Protein AF-A0A8K0CK37-F1 (afdb_monomer_lite)

Radius of gyration: 95.36 Å; chains: 1; bounding box: 163×84×261 Å

pLDDT: mean 75.67, std 20.92, range [29.89, 98.56]

Structure (mmCIF, N/CA/C/O backbone):
data_AF-A0A8K0CK37-F1
#
_entry.id   AF-A0A8K0CK37-F1
#
loop_
_atom_site.group_PDB
_atom_site.id
_atom_site.type_symbol
_atom_site.label_atom_id
_atom_site.label_alt_id
_atom_site.label_comp_id
_atom_site.label_asym_id
_atom_site.label_entity_id
_atom_site.label_seq_id
_atom_site.pdbx_PDB_ins_code
_atom_site.Cartn_x
_atom_site.Cartn_y
_atom_site.Cartn_z
_atom_site.occupancy
_atom_site.B_iso_or_equiv
_atom_site.auth_seq_id
_atom_site.auth_comp_id
_atom_site.auth_asym_id
_atom_site.auth_atom_id
_atom_site.pdbx_PDB_model_num
ATOM 1 N N . LYS A 1 1 ? -63.918 -18.537 33.365 1.00 59.34 1 LYS A N 1
ATOM 2 C CA . LYS A 1 1 ? -63.515 -18.438 34.792 1.00 59.34 1 LYS A CA 1
ATOM 3 C C . LYS A 1 1 ? -63.149 -19.842 35.251 1.00 59.34 1 LYS A C 1
ATOM 5 O O . LYS A 1 1 ? -63.977 -20.725 35.077 1.00 59.34 1 LYS A O 1
ATOM 10 N N . SER A 1 2 ? -61.918 -20.074 35.705 1.00 71.38 2 SER A N 1
ATOM 11 C CA . SER A 1 2 ? -61.482 -21.391 36.188 1.00 71.38 2 SER A CA 1
ATOM 12 C C . SER A 1 2 ? -62.220 -21.763 37.476 1.00 71.38 2 SER A C 1
ATOM 14 O O . SER A 1 2 ? -62.551 -20.888 38.279 1.00 71.38 2 SER A O 1
ATOM 16 N N . LYS A 1 3 ? -62.498 -23.058 37.658 1.00 80.12 3 LYS A N 1
ATOM 17 C CA . LYS A 1 3 ? -63.062 -23.576 38.906 1.00 80.12 3 LYS A CA 1
ATOM 18 C C . LYS A 1 3 ? -62.018 -23.387 40.022 1.00 80.12 3 LYS A C 1
ATOM 20 O O . LYS A 1 3 ? -60.850 -23.710 39.787 1.00 80.12 3 LYS A O 1
ATOM 25 N N . PRO A 1 4 ? -62.379 -22.824 41.189 1.00 80.50 4 PRO A N 1
ATOM 26 C CA . PRO A 1 4 ? -61.449 -22.729 42.309 1.00 80.50 4 PRO A CA 1
ATOM 27 C C . PRO A 1 4 ? -60.989 -24.132 42.725 1.00 80.50 4 PRO A C 1
ATOM 29 O O . PRO A 1 4 ? -61.727 -25.105 42.592 1.00 80.50 4 PRO A O 1
ATOM 32 N N . CYS A 1 5 ? -59.754 -24.261 43.212 1.00 85.19 5 CYS A N 1
ATOM 33 C CA . CYS A 1 5 ? -59.290 -25.547 43.723 1.00 85.19 5 CYS A CA 1
ATOM 34 C C . CYS A 1 5 ? -60.062 -25.920 45.002 1.00 85.19 5 CYS A C 1
ATOM 36 O O . CYS A 1 5 ? -60.502 -25.042 45.749 1.00 85.19 5 CYS A O 1
ATOM 38 N N . ALA A 1 6 ? -60.154 -27.219 45.302 1.00 83.62 6 ALA A N 1
ATOM 39 C CA . ALA A 1 6 ? -60.893 -27.739 46.460 1.00 83.62 6 ALA A CA 1
ATOM 40 C C . ALA A 1 6 ? -60.482 -27.095 47.801 1.00 83.62 6 ALA A C 1
ATOM 42 O O . ALA A 1 6 ? -61.271 -27.024 48.742 1.00 83.62 6 ALA A O 1
ATOM 43 N N . ARG A 1 7 ? -59.240 -26.596 47.901 1.00 80.19 7 ARG A N 1
ATOM 44 C CA . ARG A 1 7 ? -58.769 -25.849 49.072 1.00 80.19 7 ARG A CA 1
ATOM 45 C C . ARG A 1 7 ? -59.491 -24.509 49.205 1.00 80.19 7 ARG A C 1
ATOM 47 O O . ARG A 1 7 ? -59.989 -24.219 50.284 1.00 80.19 7 ARG A O 1
ATOM 54 N N . ILE A 1 8 ? -59.593 -23.724 48.133 1.00 83.31 8 ILE A N 1
ATOM 55 C CA . ILE A 1 8 ? -60.298 -22.432 48.148 1.00 83.31 8 ILE A CA 1
ATOM 56 C C . ILE A 1 8 ? -61.790 -22.638 48.442 1.00 83.31 8 ILE A C 1
ATOM 58 O O . ILE A 1 8 ? -62.342 -21.914 49.263 1.00 83.31 8 ILE A O 1
ATOM 62 N N . GLU A 1 9 ? -62.420 -23.663 47.861 1.00 86.38 9 GLU A N 1
ATOM 63 C CA . GLU A 1 9 ? -63.830 -24.002 48.132 1.00 86.38 9 GLU A CA 1
ATOM 64 C C . GLU A 1 9 ? -64.082 -24.300 49.622 1.00 86.38 9 GLU A C 1
ATOM 66 O O . GLU A 1 9 ? -65.059 -23.836 50.209 1.00 86.38 9 GLU A O 1
ATOM 71 N N . ARG A 1 10 ? -63.156 -25.005 50.282 1.00 88.94 10 ARG A N 1
ATOM 72 C CA . ARG A 1 10 ? -63.260 -25.322 51.715 1.00 88.94 10 ARG A CA 1
ATOM 73 C C . ARG A 1 10 ? -63.128 -24.085 52.611 1.00 88.94 10 ARG A C 1
ATOM 75 O O . ARG A 1 10 ? -63.772 -24.012 53.654 1.00 88.94 10 ARG A O 1
ATOM 82 N N . TRP A 1 11 ? -62.301 -23.116 52.215 1.00 87.00 11 TRP A N 1
ATOM 83 C CA . TRP A 1 11 ? -62.174 -21.834 52.920 1.00 87.00 11 TRP A CA 1
ATOM 84 C C . TRP A 1 11 ? -63.410 -20.956 52.725 1.00 87.00 11 TRP A C 1
ATOM 86 O O . TRP A 1 11 ? -63.878 -20.353 53.684 1.00 87.00 11 TRP A O 1
ATOM 96 N N . VAL A 1 12 ? -63.975 -20.949 51.517 1.00 86.75 12 VAL A N 1
ATOM 97 C CA . VAL A 1 12 ? -65.240 -20.273 51.194 1.00 86.75 12 VAL A CA 1
ATOM 98 C C . VAL A 1 12 ? -66.377 -20.740 52.110 1.00 86.75 12 VAL A C 1
ATOM 100 O O . VAL A 1 12 ? -67.095 -19.897 52.641 1.00 86.75 12 VAL A O 1
ATOM 103 N N . LEU A 1 13 ? -66.490 -22.048 52.370 1.00 87.56 13 LEU A N 1
ATOM 104 C CA . LEU A 1 13 ? -67.490 -22.600 53.297 1.00 87.56 13 LEU A CA 1
ATOM 105 C C . LEU A 1 13 ? -67.297 -22.123 54.743 1.00 87.56 13 LEU A C 1
ATOM 107 O O . LEU A 1 13 ? -68.264 -21.799 55.423 1.00 87.56 13 LEU A O 1
ATOM 111 N N . ARG A 1 14 ? -66.050 -22.044 55.222 1.00 88.44 14 ARG A N 1
ATOM 112 C CA . ARG A 1 14 ? -65.755 -21.569 56.588 1.00 88.44 14 ARG A CA 1
ATOM 113 C C . ARG A 1 14 ? -65.993 -20.072 56.759 1.00 88.44 14 ARG A C 1
ATOM 115 O O . ARG A 1 14 ? -66.319 -19.629 57.850 1.00 88.44 14 ARG A O 1
ATOM 122 N N . LEU A 1 15 ? -65.815 -19.303 55.688 1.00 87.06 15 LEU A N 1
ATOM 123 C CA . LEU A 1 15 ? -66.000 -17.854 55.680 1.00 87.06 15 LEU A CA 1
ATOM 124 C C . LEU A 1 15 ? -67.437 -17.439 55.342 1.00 87.06 15 LEU A C 1
ATOM 126 O O . LEU A 1 15 ? -67.703 -16.247 55.236 1.00 87.06 15 LEU A O 1
ATOM 130 N N . GLN A 1 16 ? -68.366 -18.389 55.187 1.00 88.12 16 GLN A N 1
ATOM 131 C CA . GLN A 1 16 ? -69.750 -18.119 54.790 1.00 88.12 16 GLN A CA 1
ATOM 132 C C . GLN A 1 16 ? -70.511 -17.234 55.796 1.00 88.12 16 GLN A C 1
ATOM 134 O O . GLN A 1 16 ? -71.461 -16.561 55.409 1.00 88.12 16 GLN A O 1
ATOM 139 N N . SER A 1 17 ? -70.076 -17.176 57.060 1.00 89.00 17 SER A N 1
ATOM 140 C CA . SER A 1 17 ? -70.616 -16.265 58.081 1.00 89.00 17 SER A CA 1
ATOM 141 C C . SER A 1 17 ? -70.105 -14.820 57.977 1.00 89.00 17 SER A C 1
ATOM 143 O O . SER A 1 17 ? -70.543 -13.969 58.746 1.00 89.00 17 SER A O 1
ATOM 145 N N . PHE A 1 18 ? -69.177 -14.521 57.062 1.00 90.62 18 PHE A N 1
ATOM 146 C CA . PHE A 1 18 ? -68.555 -13.205 56.910 1.00 90.62 18 PHE A CA 1
ATOM 147 C C . PHE A 1 18 ? -68.723 -12.664 55.485 1.00 90.62 18 PHE A C 1
ATOM 149 O O . PHE A 1 18 ? -68.775 -13.410 54.510 1.00 90.62 18 PHE A O 1
ATOM 156 N N . ASN A 1 19 ? -68.728 -11.339 55.337 1.00 87.75 19 ASN A N 1
ATOM 157 C CA . ASN A 1 19 ? -68.651 -10.698 54.025 1.00 87.75 19 ASN A CA 1
ATOM 158 C C . ASN A 1 19 ? -67.191 -10.673 53.548 1.00 87.75 19 ASN A C 1
ATOM 160 O O . ASN A 1 19 ? -66.368 -9.962 54.120 1.00 87.75 19 ASN A O 1
ATOM 164 N N . TYR A 1 20 ? -66.857 -11.419 52.490 1.00 83.56 20 TYR A N 1
ATOM 165 C CA . TYR A 1 20 ? -65.490 -11.479 51.955 1.00 83.56 20 TYR A CA 1
ATOM 166 C C . TYR A 1 20 ? -65.433 -11.327 50.428 1.00 83.56 20 TYR A C 1
ATOM 168 O O . TYR A 1 20 ? -66.405 -11.542 49.707 1.00 83.56 20 TYR A O 1
ATOM 176 N N . ARG A 1 21 ? -64.251 -10.956 49.913 1.00 85.00 21 ARG A N 1
ATOM 177 C CA . ARG A 1 21 ? -63.965 -10.852 48.474 1.00 85.00 21 ARG A CA 1
ATOM 178 C C . ARG A 1 21 ? -62.638 -11.534 48.149 1.00 85.00 21 ARG A C 1
ATOM 180 O O . ARG A 1 21 ? -61.582 -11.062 48.561 1.00 85.00 21 ARG A O 1
ATOM 187 N N . VAL A 1 22 ? -62.681 -12.600 47.353 1.00 78.19 22 VAL A N 1
ATOM 188 C CA . VAL A 1 22 ? -61.476 -13.305 46.885 1.00 78.19 22 VAL A CA 1
ATOM 189 C C . VAL A 1 22 ? -60.848 -12.531 45.720 1.00 78.19 22 VAL A C 1
ATOM 191 O O . VAL A 1 22 ? -61.506 -12.284 44.710 1.00 78.19 22 VAL A O 1
ATOM 194 N N . LYS A 1 23 ? -59.573 -12.144 45.844 1.00 81.50 23 LYS A N 1
ATOM 195 C CA . LYS A 1 23 ? -58.778 -11.537 44.762 1.00 81.50 23 LYS A CA 1
ATOM 196 C C . LYS A 1 23 ? -57.571 -12.427 44.469 1.00 81.50 23 LYS A C 1
ATOM 198 O O . LYS A 1 23 ? -56.746 -12.638 45.351 1.00 81.50 23 LYS A O 1
ATOM 203 N N . TYR A 1 24 ? -57.458 -12.928 43.240 1.00 77.81 24 TYR A N 1
ATOM 204 C CA . TYR A 1 24 ? -56.275 -13.669 42.799 1.00 77.81 24 TYR A CA 1
ATOM 205 C C . TYR A 1 24 ? -55.110 -12.703 42.544 1.00 77.81 24 TYR A C 1
ATOM 207 O O . TYR A 1 24 ? -55.287 -11.685 41.871 1.00 77.81 24 TYR A O 1
ATOM 215 N N . LYS A 1 25 ? -53.926 -13.025 43.070 1.00 75.69 25 LYS A N 1
ATOM 216 C CA . LYS A 1 25 ? -52.662 -12.342 42.771 1.00 75.69 25 LYS A CA 1
ATOM 217 C C . LYS A 1 25 ? -51.640 -13.379 42.316 1.00 75.69 25 LYS A C 1
ATOM 219 O O . LYS A 1 25 ? -51.583 -14.469 42.874 1.00 75.69 25 LYS A O 1
ATOM 224 N N . ASN A 1 26 ? -50.860 -13.031 41.297 1.00 76.12 26 ASN A N 1
ATOM 225 C CA . ASN A 1 26 ? -49.836 -13.910 40.742 1.00 76.12 26 ASN A CA 1
ATOM 226 C C . ASN A 1 26 ? -48.674 -14.085 41.743 1.00 76.12 26 ASN A C 1
ATOM 228 O O . ASN A 1 26 ? -48.324 -13.145 42.457 1.00 76.12 26 ASN A O 1
ATOM 232 N N . GLU A 1 27 ? -48.080 -15.276 41.793 1.00 62.84 27 GLU A N 1
ATOM 233 C CA . GLU A 1 27 ? -47.219 -15.759 42.888 1.00 62.84 27 GLU A CA 1
ATOM 234 C C . GLU A 1 27 ? -46.032 -14.836 43.206 1.00 62.84 27 GLU A C 1
ATOM 236 O O . GLU A 1 27 ? -45.694 -14.644 44.371 1.00 62.84 27 GLU A O 1
ATOM 241 N N . LYS A 1 28 ? -45.461 -14.169 42.193 1.00 68.62 28 LYS A N 1
ATOM 242 C CA . LYS A 1 28 ? -44.315 -13.254 42.361 1.00 68.62 28 LYS A CA 1
ATOM 243 C C . LYS A 1 28 ? -44.614 -12.005 43.206 1.00 68.62 28 LYS A C 1
ATOM 245 O O . LYS A 1 28 ? -43.676 -11.345 43.635 1.00 68.62 28 LYS A O 1
ATOM 250 N N . SER A 1 29 ? -45.884 -11.664 43.441 1.00 64.19 29 SER A N 1
ATOM 251 C CA . SER A 1 29 ? -46.298 -10.519 44.271 1.00 64.19 29 SER A CA 1
ATOM 252 C C . SER A 1 29 ? -47.158 -10.912 45.480 1.00 64.19 29 SER A C 1
ATOM 254 O O . SER A 1 29 ? -47.737 -10.043 46.138 1.00 64.19 29 SER A O 1
ATOM 256 N N . ASN A 1 30 ? -47.259 -12.212 45.785 1.00 69.75 30 ASN A N 1
ATOM 257 C CA . ASN A 1 30 ? -48.092 -12.738 46.864 1.00 69.75 30 ASN A CA 1
ATOM 258 C C . ASN A 1 30 ? -47.282 -12.969 48.154 1.00 69.75 30 ASN A C 1
ATOM 260 O O . ASN A 1 30 ? -47.107 -14.099 48.606 1.00 69.75 30 ASN A O 1
ATOM 264 N N . THR A 1 31 ? -46.803 -11.881 48.761 1.00 60.94 31 THR A N 1
ATOM 265 C CA . THR A 1 31 ? -46.033 -11.872 50.022 1.00 60.94 31 THR A CA 1
ATOM 266 C C . THR A 1 31 ? -46.646 -12.717 51.159 1.00 60.94 31 THR A C 1
ATOM 268 O O . THR A 1 31 ? -45.887 -13.384 51.864 1.00 60.94 31 THR A O 1
ATOM 271 N N . PRO A 1 32 ? -47.986 -12.772 51.343 1.00 67.19 32 PRO A N 1
ATOM 272 C CA . PRO A 1 32 ? -48.607 -13.601 52.381 1.00 67.19 32 PRO A CA 1
ATOM 273 C C . PRO A 1 32 ? -48.417 -15.115 52.205 1.00 67.19 32 PRO A C 1
ATOM 275 O O . PRO A 1 32 ? -48.404 -15.832 53.203 1.00 67.19 32 PRO A O 1
ATOM 278 N N . ASP A 1 33 ? -48.255 -15.623 50.974 1.00 63.34 33 ASP A N 1
ATOM 279 C CA . ASP A 1 33 ? -48.089 -17.070 50.746 1.00 63.34 33 ASP A CA 1
ATOM 280 C C . ASP A 1 33 ? -46.734 -17.554 51.275 1.00 63.34 33 ASP A C 1
ATOM 282 O O . ASP A 1 33 ? -46.673 -18.549 51.997 1.00 63.34 33 ASP A O 1
ATOM 286 N N . CYS A 1 34 ? -45.668 -16.787 51.023 1.00 62.97 34 CYS A N 1
ATOM 287 C CA . CYS A 1 34 ? -44.339 -17.050 51.575 1.00 62.97 34 CYS A CA 1
ATOM 288 C C . CYS A 1 34 ? -44.347 -17.009 53.111 1.00 62.97 34 CYS A C 1
ATOM 290 O O . CYS A 1 34 ? -43.782 -17.894 53.752 1.00 62.97 34 CYS A O 1
ATOM 292 N N . LEU A 1 35 ? -45.039 -16.028 53.705 1.00 63.91 35 LEU A N 1
ATOM 293 C CA . LEU A 1 35 ? -45.154 -15.904 55.160 1.00 63.91 35 LEU A CA 1
ATOM 294 C C . LEU A 1 35 ? -45.938 -17.073 55.772 1.00 63.91 35 LEU A C 1
ATOM 296 O O . LEU A 1 35 ? -45.510 -17.627 56.777 1.00 63.91 35 LEU A O 1
ATOM 300 N N . SER A 1 36 ? -47.020 -17.532 55.137 1.00 66.75 36 SER A N 1
ATOM 301 C CA . SER A 1 36 ? -47.804 -18.670 55.642 1.00 66.75 36 SER A CA 1
ATOM 302 C C . SER A 1 36 ? -47.028 -19.994 55.678 1.00 66.75 36 SER A C 1
ATOM 304 O O . SER A 1 36 ? -47.333 -20.858 56.496 1.00 66.75 36 SER A O 1
ATOM 306 N N . ARG A 1 37 ? -46.015 -20.154 54.812 1.00 67.25 37 ARG A N 1
ATOM 307 C CA . ARG A 1 37 ? -45.140 -21.338 54.776 1.00 67.25 37 ARG A CA 1
ATOM 308 C C . ARG A 1 37 ? -43.951 -21.224 55.731 1.00 67.25 37 ARG A C 1
ATOM 310 O O . ARG A 1 37 ? -43.444 -22.248 56.175 1.00 67.25 37 ARG A O 1
ATOM 317 N N . LEU A 1 38 ? -43.514 -20.001 56.039 1.00 63.78 38 LEU A N 1
ATOM 318 C CA . LEU A 1 38 ? -42.399 -19.727 56.953 1.00 63.78 38 LEU A CA 1
ATOM 319 C C . LEU A 1 38 ? -42.802 -19.782 58.427 1.00 63.78 38 LEU A C 1
ATOM 321 O O . LEU A 1 38 ? -41.954 -20.047 59.278 1.00 63.78 38 LEU A O 1
ATOM 325 N N . ILE A 1 39 ? -44.083 -19.586 58.748 1.00 56.69 39 ILE A N 1
ATOM 326 C CA . ILE A 1 39 ? -44.561 -19.740 60.120 1.00 56.69 39 ILE A CA 1
ATOM 327 C C . ILE A 1 39 ? -44.742 -21.237 60.408 1.00 56.69 39 ILE A C 1
ATOM 329 O O . ILE A 1 39 ? -45.835 -21.796 60.336 1.00 56.69 39 ILE A O 1
ATOM 333 N N . SER A 1 40 ? -43.647 -21.893 60.789 1.00 56.34 40 SER A N 1
ATOM 334 C CA . SER A 1 40 ? -43.729 -23.072 61.647 1.00 56.34 40 SER A CA 1
ATOM 335 C C . SER A 1 40 ? -44.232 -22.599 63.003 1.00 56.34 40 SER A C 1
ATOM 337 O O . SER A 1 40 ? -43.438 -22.251 63.876 1.00 56.34 40 SER A O 1
ATOM 339 N N . ILE A 1 41 ? -45.559 -22.536 63.165 1.00 57.41 41 ILE A N 1
ATOM 340 C CA . ILE A 1 41 ? -46.171 -22.390 64.482 1.00 57.41 41 ILE A CA 1
ATOM 341 C C . ILE A 1 41 ? -45.775 -23.660 65.228 1.00 57.41 41 ILE A C 1
ATOM 343 O O . ILE A 1 41 ? -46.444 -24.687 65.140 1.00 57.41 41 ILE A O 1
ATOM 347 N N . LYS A 1 42 ? -44.648 -23.607 65.940 1.00 58.22 42 LYS A N 1
ATOM 348 C CA . LYS A 1 42 ? -44.454 -24.446 67.108 1.00 58.22 42 LYS A CA 1
ATOM 349 C C . LYS A 1 42 ? -45.577 -24.011 68.028 1.00 58.22 42 LYS A C 1
ATOM 351 O O . LYS A 1 42 ? -45.470 -22.986 68.691 1.00 58.22 42 LYS A O 1
ATOM 356 N N . THR A 1 43 ? -46.700 -24.711 67.963 1.00 56.25 43 THR A N 1
ATOM 357 C CA . THR A 1 43 ? -47.736 -24.605 68.973 1.00 56.25 43 THR A CA 1
ATOM 358 C C . THR A 1 43 ? -47.031 -24.927 70.279 1.00 56.25 43 THR A C 1
ATOM 360 O O . THR A 1 43 ? -46.738 -26.091 70.564 1.00 56.25 43 THR A O 1
ATOM 363 N N . GLY A 1 44 ? -46.673 -23.880 71.027 1.00 59.12 44 GLY A N 1
ATOM 364 C CA . GLY A 1 44 ? -46.420 -24.007 72.450 1.00 59.12 44 GLY A CA 1
ATOM 365 C C . GLY A 1 44 ? -47.583 -24.791 73.049 1.00 59.12 44 GLY A C 1
ATOM 366 O O . GLY A 1 44 ? -48.691 -24.762 72.505 1.00 59.12 44 GLY A O 1
ATOM 367 N N . LYS A 1 45 ? -47.286 -25.577 74.085 1.00 59.66 45 LYS A N 1
ATOM 368 C CA . LYS A 1 45 ? -48.228 -26.507 74.718 1.00 59.66 45 LYS A CA 1
ATOM 369 C C . LYS A 1 45 ? -49.638 -25.891 74.805 1.00 59.66 45 LYS A C 1
ATOM 371 O O . LYS A 1 45 ? -49.734 -24.706 75.126 1.00 59.66 45 LYS A O 1
ATOM 376 N N . PRO A 1 46 ? -50.703 -26.659 74.504 1.00 61.41 46 PRO A N 1
ATOM 377 C CA . PRO A 1 46 ? -52.065 -26.160 74.640 1.00 61.41 46 PRO A CA 1
ATOM 378 C C . PRO A 1 46 ? -52.246 -25.588 76.047 1.00 61.41 46 PRO A C 1
ATOM 380 O O . PRO A 1 46 ? -51.806 -26.196 77.020 1.00 61.41 46 PRO A O 1
ATOM 383 N N . PHE A 1 47 ? -52.826 -24.392 76.114 1.00 59.09 47 PHE A N 1
ATOM 384 C CA . PHE A 1 47 ? -53.196 -23.715 77.350 1.00 59.09 47 PHE A CA 1
ATOM 385 C C . PHE A 1 47 ? -54.001 -24.688 78.221 1.00 59.09 47 PHE A C 1
ATOM 387 O O . PHE A 1 47 ? -55.039 -25.172 77.770 1.00 59.09 47 PHE A O 1
ATOM 394 N N . ASP A 1 48 ? -53.472 -25.035 79.397 1.00 72.12 48 ASP A N 1
ATOM 395 C CA . ASP A 1 48 ? -54.074 -25.987 80.333 1.00 72.12 48 ASP A CA 1
ATOM 396 C C . ASP A 1 48 ? -54.961 -25.218 81.325 1.00 72.12 48 ASP A C 1
ATOM 398 O O . ASP A 1 48 ? -54.427 -24.543 82.210 1.00 72.12 48 ASP A O 1
ATOM 402 N N . PRO A 1 49 ? -56.298 -25.294 81.208 1.00 68.25 49 PRO A N 1
ATOM 403 C CA . PRO A 1 49 ? -57.205 -24.585 82.107 1.00 68.25 49 PRO A CA 1
ATOM 404 C C . PRO A 1 49 ? -57.069 -25.051 83.563 1.00 68.25 49 PRO A C 1
ATOM 406 O O . PRO A 1 49 ? -57.306 -24.272 84.483 1.00 68.25 49 PRO A O 1
ATOM 409 N N . HIS A 1 50 ? -56.646 -26.301 83.788 1.00 69.50 50 HIS A N 1
ATOM 410 C CA . HIS A 1 50 ? -56.437 -26.823 85.137 1.00 69.50 50 HIS A CA 1
ATOM 411 C C . HIS A 1 50 ? -55.153 -26.294 85.776 1.00 69.50 50 HIS A C 1
ATOM 413 O O . HIS A 1 50 ? -55.065 -26.241 87.002 1.00 69.50 50 HIS A O 1
ATOM 419 N N . ALA A 1 51 ? -54.177 -25.853 84.979 1.00 73.50 51 ALA A N 1
ATOM 420 C CA . ALA A 1 51 ? -52.976 -25.221 85.508 1.00 73.50 51 ALA A CA 1
ATOM 421 C C . ALA A 1 51 ? -53.293 -23.857 86.145 1.00 73.50 51 ALA A C 1
ATOM 423 O O . ALA A 1 51 ? -52.771 -23.560 87.217 1.00 73.50 51 ALA A O 1
ATOM 424 N N . GLU A 1 52 ? -54.182 -23.057 85.546 1.00 74.19 52 GLU A N 1
ATOM 425 C CA . GLU A 1 52 ? -54.642 -21.799 86.157 1.00 74.19 52 GLU A CA 1
ATOM 426 C C . GLU A 1 52 ? -55.452 -22.043 87.428 1.00 74.19 52 GLU A C 1
ATOM 428 O O . GLU A 1 52 ? -55.216 -21.381 88.434 1.00 74.19 52 GLU A O 1
ATOM 433 N N . GLU A 1 53 ? -56.362 -23.018 87.418 1.00 78.62 53 GLU A N 1
ATOM 434 C CA . GLU A 1 53 ? -57.174 -23.358 88.591 1.00 78.62 53 GLU A CA 1
ATOM 435 C C . GLU A 1 53 ? -56.305 -23.857 89.758 1.00 78.62 53 GLU A C 1
ATOM 437 O O . GLU A 1 53 ? -56.508 -23.476 90.912 1.00 78.62 53 GLU A O 1
ATOM 442 N N . TYR A 1 54 ? -55.272 -24.645 89.454 1.00 81.88 54 TYR A N 1
ATOM 443 C CA . TYR A 1 54 ? -54.292 -25.106 90.433 1.00 81.88 54 TYR A CA 1
ATOM 444 C C . TYR A 1 54 ? -53.459 -23.955 91.013 1.00 81.88 54 TYR A C 1
ATOM 446 O O . TYR A 1 54 ? -53.315 -23.852 92.232 1.00 81.88 54 TYR A O 1
ATOM 454 N N . ILE A 1 55 ? -52.959 -23.052 90.163 1.00 79.31 55 ILE A N 1
ATOM 455 C CA . ILE A 1 55 ? -52.237 -21.849 90.603 1.00 79.31 55 ILE A CA 1
ATOM 456 C C . ILE A 1 55 ? -53.152 -20.964 91.459 1.00 79.31 55 ILE A C 1
ATOM 458 O O . ILE A 1 55 ? -52.732 -20.485 92.510 1.00 79.31 55 ILE A O 1
ATOM 462 N N . HIS A 1 56 ? -54.412 -20.793 91.062 1.00 80.06 56 HIS A N 1
ATOM 463 C CA . HIS A 1 56 ? -55.386 -19.991 91.794 1.00 80.06 56 HIS A CA 1
ATOM 464 C C . HIS A 1 56 ? -55.696 -20.581 93.176 1.00 80.06 56 HIS A C 1
ATOM 466 O O . HIS A 1 56 ? -55.747 -19.838 94.153 1.00 80.06 56 HIS A O 1
ATOM 472 N N . ASN A 1 57 ? -55.810 -21.908 93.290 1.00 81.75 57 ASN A N 1
ATOM 473 C CA . ASN A 1 57 ? -55.979 -22.586 94.577 1.00 81.75 57 ASN A CA 1
ATOM 474 C C . ASN A 1 57 ? -54.749 -22.432 95.478 1.00 81.75 57 ASN A C 1
ATOM 476 O O . ASN A 1 57 ? -54.901 -22.125 96.658 1.00 81.75 57 ASN A O 1
ATOM 480 N N . ILE A 1 58 ? -53.535 -22.555 94.932 1.00 82.81 58 ILE A N 1
ATOM 481 C CA . ILE A 1 58 ? -52.304 -22.313 95.700 1.00 82.81 58 ILE A CA 1
ATOM 482 C C . ILE A 1 58 ? -52.257 -20.869 96.203 1.00 82.81 58 ILE A C 1
ATOM 484 O O . ILE A 1 58 ? -51.963 -20.638 97.373 1.00 82.81 58 ILE A O 1
ATOM 488 N N . ILE A 1 59 ? -52.566 -19.894 95.346 1.00 79.12 59 ILE A N 1
ATOM 489 C CA . ILE A 1 59 ? -52.608 -18.475 95.726 1.00 79.12 59 ILE A CA 1
ATOM 490 C C . ILE A 1 59 ? -53.665 -18.247 96.812 1.00 79.12 59 ILE A C 1
ATOM 492 O O . ILE A 1 59 ? -53.418 -17.524 97.778 1.00 79.12 59 ILE A O 1
ATOM 496 N N . PHE A 1 60 ? -54.831 -18.881 96.679 1.00 79.31 60 PHE A N 1
ATOM 497 C CA . PHE A 1 60 ? -55.919 -18.779 97.643 1.00 79.31 60 PHE A CA 1
ATOM 498 C C . PHE A 1 60 ? -55.547 -19.368 99.012 1.00 79.31 60 PHE A C 1
ATOM 500 O O . PHE A 1 60 ? -55.877 -18.770 100.036 1.00 79.31 60 PHE A O 1
ATOM 507 N N . GLU A 1 61 ? -54.830 -20.493 99.042 1.00 82.62 61 GLU A N 1
ATOM 508 C CA . GLU A 1 61 ? -54.366 -21.141 100.275 1.00 82.62 61 GLU A CA 1
ATOM 509 C C . GLU A 1 61 ? -53.156 -20.444 100.916 1.00 82.62 61 GLU A C 1
ATOM 511 O O . GLU A 1 61 ? -53.080 -20.348 102.141 1.00 82.62 61 GLU A O 1
ATOM 516 N N . ALA A 1 62 ? -52.220 -19.932 100.112 1.00 78.81 62 ALA A N 1
ATOM 517 C CA . ALA A 1 62 ? -51.009 -19.248 100.580 1.00 78.81 62 ALA A CA 1
ATOM 518 C C . ALA A 1 62 ? -51.287 -17.849 101.154 1.00 78.81 62 ALA A C 1
ATOM 520 O O . ALA A 1 62 ? -50.448 -17.250 101.832 1.00 78.81 62 ALA A O 1
ATOM 521 N N . LYS A 1 63 ? -52.472 -17.311 100.882 1.00 75.38 63 LYS A N 1
ATOM 522 C CA . LYS A 1 63 ? -52.908 -16.006 101.348 1.00 75.38 63 LYS A CA 1
ATOM 523 C C . LYS A 1 63 ? -53.165 -16.003 102.867 1.00 75.38 63 LYS A C 1
ATOM 525 O O . LYS A 1 63 ? -53.869 -16.873 103.384 1.00 75.38 63 LYS A O 1
ATOM 530 N N . PRO A 1 64 ? -52.717 -14.972 103.607 1.00 76.25 64 PRO A N 1
ATOM 531 C CA . PRO A 1 64 ? -53.061 -14.822 105.017 1.00 76.25 64 PRO A CA 1
ATOM 532 C C . PRO A 1 64 ? -54.583 -14.730 105.210 1.00 76.25 64 PRO A C 1
ATOM 534 O O . PRO A 1 64 ? -55.231 -13.863 104.621 1.00 76.25 64 PRO A O 1
ATOM 537 N N . LYS A 1 65 ? -55.159 -15.568 106.088 1.00 73.94 65 LYS A N 1
ATOM 538 C CA . LYS A 1 65 ? -56.613 -15.596 106.384 1.00 73.94 65 LYS A CA 1
ATOM 539 C C . LYS A 1 65 ? -57.200 -14.235 106.795 1.00 73.94 65 LYS A C 1
ATOM 541 O O . LYS A 1 65 ? -58.402 -14.037 106.671 1.00 73.94 65 LYS A O 1
ATOM 546 N N . ALA A 1 66 ? -56.364 -13.321 107.293 1.00 75.31 66 ALA A N 1
ATOM 547 C CA . ALA A 1 66 ? -56.756 -11.998 107.775 1.00 75.31 66 ALA A CA 1
ATOM 548 C C . ALA A 1 66 ? -56.816 -10.907 106.687 1.00 75.31 66 ALA A C 1
ATOM 550 O O . ALA A 1 66 ? -57.308 -9.816 106.961 1.00 75.31 66 ALA A O 1
ATOM 551 N N . LEU A 1 67 ? -56.322 -11.165 105.472 1.00 75.06 67 LEU A N 1
ATOM 552 C CA . LEU A 1 67 ? -56.292 -10.178 104.387 1.00 75.06 67 LEU A CA 1
ATOM 553 C C . LEU A 1 67 ? -57.182 -10.618 103.221 1.00 75.06 67 LEU A C 1
ATOM 555 O O . LEU A 1 67 ? -57.496 -11.796 103.075 1.00 75.06 67 LEU A O 1
ATOM 559 N N . SER A 1 68 ? -57.630 -9.677 102.387 1.00 82.00 68 SER A N 1
ATOM 560 C CA . SER A 1 68 ? -58.324 -9.963 101.120 1.00 82.00 68 SER A CA 1
ATOM 561 C C . SER A 1 68 ? -57.344 -9.848 99.939 1.00 82.00 68 SER A C 1
ATOM 563 O O . SER A 1 68 ? -56.358 -9.126 100.060 1.00 82.00 68 SER A O 1
ATOM 565 N N . LEU A 1 69 ? -57.560 -10.563 98.821 1.00 75.94 69 LEU A N 1
ATOM 566 C CA . LEU A 1 69 ? -56.647 -10.465 97.663 1.00 75.94 69 LEU A CA 1
ATOM 567 C C . LEU A 1 69 ? -56.660 -9.044 97.101 1.00 75.94 69 LEU A C 1
ATOM 569 O O . LEU A 1 69 ? -55.605 -8.486 96.847 1.00 75.94 69 LEU A O 1
ATOM 573 N N . SER A 1 70 ? -57.836 -8.416 97.052 1.00 80.12 70 SER A N 1
ATOM 574 C CA . SER A 1 70 ? -57.981 -7.013 96.666 1.00 80.12 70 SER A CA 1
ATOM 575 C C . SER A 1 70 ? -57.233 -6.057 97.597 1.00 80.12 70 SER A C 1
ATOM 577 O O . SER A 1 70 ? -56.680 -5.073 97.126 1.00 80.12 70 SER A O 1
ATOM 579 N N . THR A 1 71 ? -57.172 -6.337 98.907 1.00 82.44 71 THR A N 1
ATOM 580 C CA . THR A 1 71 ? -56.387 -5.522 99.854 1.00 82.44 71 THR A CA 1
ATOM 581 C C . THR A 1 71 ? -54.890 -5.678 99.607 1.00 82.44 71 THR A C 1
ATOM 583 O O . THR A 1 71 ? -54.170 -4.693 99.694 1.00 82.44 71 THR A O 1
ATOM 586 N N . ILE A 1 72 ? -54.425 -6.889 99.280 1.00 79.56 72 ILE A N 1
ATOM 587 C CA . ILE A 1 72 ? -53.021 -7.138 98.928 1.00 79.56 72 ILE A CA 1
ATOM 588 C C . ILE A 1 72 ? -52.693 -6.442 97.607 1.00 79.56 72 ILE A C 1
ATOM 590 O O . ILE A 1 72 ? -51.742 -5.685 97.564 1.00 79.56 72 ILE A O 1
ATOM 594 N N . GLU A 1 73 ? -53.513 -6.598 96.567 1.00 81.00 73 GLU A N 1
ATOM 595 C CA . GLU A 1 73 ? -53.329 -5.906 95.286 1.00 81.00 73 GLU A CA 1
ATOM 596 C C . GLU A 1 73 ? -53.333 -4.383 95.434 1.00 81.00 73 GLU A C 1
ATOM 598 O O . GLU A 1 73 ? -52.550 -3.701 94.779 1.00 81.00 73 GLU A O 1
ATOM 603 N N . GLN A 1 74 ? -54.212 -3.836 96.277 1.00 81.75 74 GLN A N 1
ATOM 604 C CA . GLN A 1 74 ? -54.268 -2.402 96.534 1.00 81.75 74 GLN A CA 1
ATOM 605 C C . GLN A 1 74 ? -53.044 -1.927 97.327 1.00 81.75 74 GLN A C 1
ATOM 607 O O . GLN A 1 74 ? -52.431 -0.940 96.940 1.00 81.75 74 GLN A O 1
ATOM 612 N N . ALA A 1 75 ? -52.631 -2.662 98.361 1.00 80.62 75 ALA A N 1
ATOM 613 C CA . ALA A 1 75 ? -51.425 -2.353 99.124 1.00 80.62 75 ALA A CA 1
ATOM 614 C C . ALA A 1 75 ? -50.155 -2.485 98.268 1.00 80.62 75 ALA A C 1
ATOM 616 O O . ALA A 1 75 ? -49.299 -1.619 98.333 1.00 80.62 75 ALA A O 1
ATOM 617 N N . THR A 1 76 ? -50.060 -3.500 97.405 1.00 79.56 76 THR A N 1
ATOM 618 C CA . THR A 1 76 ? -48.976 -3.678 96.425 1.00 79.56 76 THR A CA 1
ATOM 619 C C . THR A 1 76 ? -48.969 -2.564 95.378 1.00 79.56 76 THR A C 1
ATOM 621 O O . THR A 1 76 ? -47.905 -2.119 94.964 1.00 79.56 76 THR A O 1
ATOM 624 N N . LYS A 1 77 ? -50.145 -2.070 94.966 1.00 78.19 77 LYS A N 1
ATOM 625 C CA . LYS A 1 77 ? -50.257 -0.882 94.107 1.00 78.19 77 LYS A CA 1
ATOM 626 C C . LYS A 1 77 ? -49.882 0.405 94.827 1.00 78.19 77 LYS A C 1
ATOM 628 O O . LYS A 1 77 ? -49.512 1.343 94.145 1.00 78.19 77 LYS A O 1
ATOM 633 N N . GLU A 1 78 ? -50.014 0.493 96.141 1.00 82.56 78 GLU A N 1
ATOM 634 C CA . GLU A 1 78 ? -49.619 1.667 96.933 1.00 82.56 78 GLU A CA 1
ATOM 635 C C . GLU A 1 78 ? -48.168 1.558 97.443 1.00 82.56 78 GLU A C 1
ATOM 637 O O . GLU A 1 78 ? -47.588 2.551 97.882 1.00 82.56 78 GLU A O 1
ATOM 642 N N . ASP A 1 79 ? -47.565 0.369 97.340 1.00 83.62 79 ASP A N 1
ATOM 643 C CA . ASP A 1 79 ? -46.190 0.084 97.731 1.00 83.62 79 ASP A CA 1
ATOM 644 C C . ASP A 1 79 ? -45.206 0.722 96.746 1.00 83.62 79 ASP A C 1
ATOM 646 O O . ASP A 1 79 ? -44.975 0.249 95.627 1.00 83.62 79 ASP A O 1
ATOM 650 N N . GLY A 1 80 ? -44.608 1.824 97.193 1.00 80.31 80 GLY A N 1
ATOM 651 C CA . GLY A 1 80 ? -43.617 2.558 96.421 1.00 80.31 80 GLY A CA 1
ATOM 652 C C . GLY A 1 80 ? -42.378 1.731 96.072 1.00 80.31 80 GLY A C 1
ATOM 653 O O . GLY A 1 80 ? -41.743 2.034 95.068 1.00 80.31 80 GLY A O 1
ATOM 654 N N . GLU A 1 81 ? -42.026 0.690 96.836 1.00 82.50 81 GLU A N 1
ATOM 655 C CA . GLU A 1 81 ? -40.850 -0.145 96.562 1.00 82.50 81 GLU A CA 1
ATOM 656 C C . GLU A 1 81 ? -41.105 -1.121 95.405 1.00 82.50 81 GLU A C 1
ATOM 658 O O . GLU A 1 81 ? -40.262 -1.260 94.513 1.00 82.50 81 GLU A O 1
ATOM 663 N N . ILE A 1 82 ? -42.291 -1.737 95.363 1.00 79.69 82 ILE A N 1
ATOM 664 C CA . ILE A 1 82 ? -42.692 -2.642 94.274 1.00 79.69 82 ILE A CA 1
ATOM 665 C C . ILE A 1 82 ? -42.873 -1.857 92.971 1.00 79.69 82 ILE A C 1
ATOM 667 O O . ILE A 1 82 ? -42.308 -2.241 91.948 1.00 79.69 82 ILE A O 1
ATOM 671 N N . GLN A 1 83 ? -43.546 -0.701 93.014 1.00 80.94 83 GLN A N 1
ATOM 672 C CA . GLN A 1 83 ? -43.647 0.186 91.851 1.00 80.94 83 GLN A CA 1
ATOM 673 C C . GLN A 1 83 ? -42.273 0.637 91.339 1.00 80.94 83 GLN A C 1
ATOM 675 O O . GLN A 1 83 ? -42.048 0.697 90.131 1.00 80.94 83 GLN A O 1
ATOM 680 N N . LEU A 1 84 ? -41.340 0.955 92.242 1.00 83.62 84 LEU A N 1
ATOM 681 C CA . LEU A 1 84 ? -39.987 1.360 91.869 1.00 83.62 84 LEU A CA 1
ATOM 682 C C . LEU A 1 84 ? -39.232 0.220 91.171 1.00 83.62 84 LEU A C 1
ATOM 684 O O . LEU A 1 84 ? -38.494 0.482 90.222 1.00 83.62 84 LEU A O 1
ATOM 688 N N . ASN A 1 85 ? -39.401 -1.026 91.618 1.00 85.44 85 ASN A N 1
ATOM 689 C CA . ASN A 1 85 ? -38.780 -2.190 90.984 1.00 85.44 85 ASN A CA 1
ATOM 690 C C . ASN A 1 85 ? -39.377 -2.482 89.604 1.00 85.44 85 ASN A C 1
ATOM 692 O O . ASN A 1 85 ? -38.610 -2.700 88.667 1.00 85.44 85 ASN A O 1
ATOM 696 N N . ASP A 1 86 ? -40.698 -2.383 89.446 1.00 85.75 86 ASP A N 1
ATOM 697 C CA . ASP A 1 86 ? -41.346 -2.493 88.135 1.00 85.75 86 ASP A CA 1
ATOM 698 C C . ASP A 1 86 ? -40.832 -1.400 87.184 1.00 85.75 86 ASP A C 1
ATOM 700 O O . ASP A 1 86 ? -40.429 -1.684 86.057 1.00 85.75 86 ASP A O 1
ATOM 704 N N . ILE A 1 87 ? -40.761 -0.145 87.647 1.00 86.69 87 ILE A N 1
ATOM 705 C CA . ILE A 1 87 ? -40.231 0.984 86.864 1.00 86.69 87 ILE A CA 1
ATOM 706 C C . ILE A 1 87 ? -38.765 0.754 86.470 1.00 86.69 87 ILE A C 1
ATOM 708 O O . ILE A 1 87 ? -38.398 1.035 85.329 1.00 86.69 87 ILE A O 1
ATOM 712 N N . LYS A 1 88 ? -37.926 0.233 87.374 1.00 89.75 88 LYS A N 1
ATOM 713 C CA . LYS A 1 88 ? -36.529 -0.118 87.063 1.00 89.75 88 LYS A CA 1
ATOM 714 C C . LYS A 1 88 ? -36.451 -1.206 85.999 1.00 89.75 88 LYS A C 1
ATOM 716 O O . LYS A 1 88 ? -35.719 -1.034 85.031 1.00 89.75 88 LYS A O 1
ATOM 721 N N . GLN A 1 89 ? -37.243 -2.268 86.136 1.00 91.12 89 GLN A N 1
ATOM 722 C CA . GLN A 1 89 ? -37.286 -3.362 85.169 1.00 91.12 89 GLN A CA 1
ATOM 723 C C . GLN A 1 89 ? -37.736 -2.872 83.784 1.00 91.12 89 GLN A C 1
ATOM 725 O O . GLN A 1 89 ? -37.136 -3.233 82.773 1.00 91.12 89 GLN A O 1
ATOM 730 N N . TYR A 1 90 ? -38.756 -2.010 83.717 1.00 90.62 90 TYR A N 1
ATOM 731 C CA . TYR A 1 90 ? -39.161 -1.374 82.461 1.00 90.62 90 TYR A CA 1
ATOM 732 C C . TYR A 1 90 ? -38.076 -0.446 81.901 1.00 90.62 90 TYR A C 1
ATOM 734 O O . TYR A 1 90 ? -37.894 -0.396 80.687 1.00 90.62 90 TYR A O 1
ATOM 742 N N . GLY A 1 91 ? -37.343 0.267 82.760 1.00 93.06 91 GLY A N 1
ATOM 743 C CA . GLY A 1 91 ? -36.208 1.101 82.362 1.00 93.06 91 GLY A CA 1
ATOM 744 C C . GLY A 1 91 ? -35.064 0.295 81.740 1.00 93.06 91 GLY A C 1
ATOM 745 O O . GLY A 1 91 ? -34.548 0.684 80.696 1.00 93.06 91 GLY A O 1
ATOM 746 N N . GLU A 1 92 ? -34.715 -0.851 82.328 1.00 93.31 92 GLU A N 1
ATOM 747 C CA . GLU A 1 92 ? -33.711 -1.780 81.790 1.00 93.31 92 GLU A CA 1
ATOM 748 C C . GLU A 1 92 ? -34.143 -2.341 80.427 1.00 93.31 92 GLU A C 1
ATOM 750 O O . GLU A 1 92 ? -33.384 -2.282 79.461 1.00 93.31 92 GLU A O 1
ATOM 755 N N . GLN A 1 93 ? -35.398 -2.789 80.305 1.00 94.31 93 GLN A N 1
ATOM 756 C CA . GLN A 1 93 ? -35.952 -3.255 79.026 1.00 94.31 93 GLN A CA 1
ATOM 757 C C . GLN A 1 93 ? -35.957 -2.157 77.958 1.00 94.31 93 GLN A C 1
ATOM 759 O O . GLN A 1 93 ? -35.712 -2.432 76.782 1.00 94.31 93 GLN A O 1
ATOM 764 N N . LEU A 1 94 ? -36.249 -0.911 78.343 1.00 94.31 94 LEU A N 1
ATOM 765 C CA . LEU A 1 94 ? -36.223 0.220 77.422 1.00 94.31 94 LEU A CA 1
ATOM 766 C C . LEU A 1 94 ? -34.798 0.482 76.921 1.00 94.31 94 LEU A C 1
ATOM 768 O O . LEU A 1 94 ? -34.616 0.656 75.720 1.00 94.31 94 LEU A O 1
ATOM 772 N N . GLN A 1 95 ? -33.797 0.430 77.804 1.00 94.50 95 GLN A N 1
ATOM 773 C CA . GLN A 1 95 ? -32.390 0.578 77.421 1.00 94.50 95 GLN A CA 1
ATOM 774 C C . GLN A 1 95 ? -31.923 -0.520 76.462 1.00 94.50 95 GLN A C 1
ATOM 776 O O . GLN A 1 95 ? -31.254 -0.219 75.475 1.00 94.50 95 GLN A O 1
ATOM 781 N N . GLU A 1 96 ? -32.294 -1.780 76.701 1.00 95.19 96 GLU A N 1
ATOM 782 C CA . GLU A 1 96 ? -31.997 -2.874 75.766 1.00 95.19 96 GLU A CA 1
ATOM 783 C C . GLU A 1 96 ? -32.609 -2.604 74.383 1.00 95.19 96 GLU A C 1
ATOM 785 O O . GLU A 1 96 ? -31.954 -2.777 73.355 1.00 95.19 96 GLU A O 1
ATOM 790 N N . LYS A 1 97 ? -33.854 -2.111 74.339 1.00 93.88 97 LYS A N 1
ATOM 791 C CA . LYS A 1 97 ? -34.528 -1.773 73.077 1.00 93.88 97 LYS A CA 1
ATOM 792 C C . LYS A 1 97 ? -33.921 -0.562 72.375 1.00 93.88 97 LYS A C 1
ATOM 794 O O . LYS A 1 97 ? -33.878 -0.547 71.146 1.00 93.88 97 LYS A O 1
ATOM 799 N N . GLU A 1 98 ? -33.439 0.428 73.117 1.00 95.38 98 GLU A N 1
ATOM 800 C CA . GLU A 1 98 ? -32.694 1.563 72.561 1.00 95.38 98 GLU A CA 1
ATOM 801 C C . GLU A 1 98 ? -31.381 1.105 71.910 1.00 95.38 98 GLU A C 1
ATOM 803 O O . GLU A 1 98 ? -31.077 1.529 70.795 1.00 95.38 98 GLU A O 1
ATOM 808 N N . GLN A 1 99 ? -30.652 0.179 72.543 1.00 95.69 99 GLN A N 1
ATOM 809 C CA . GLN A 1 99 ? -29.440 -0.415 71.965 1.00 95.69 99 GLN A CA 1
ATOM 810 C C . GLN A 1 99 ? -29.747 -1.216 70.693 1.00 95.69 99 GLN A C 1
ATOM 812 O O . GLN A 1 99 ? -29.085 -1.029 69.672 1.00 95.69 99 GLN A O 1
ATOM 817 N N . GLU A 1 100 ? -30.789 -2.054 70.712 1.00 96.19 100 GLU A N 1
ATOM 818 C CA . GLU A 1 100 ? -31.241 -2.786 69.519 1.00 96.19 100 GLU A CA 1
ATOM 819 C C . GLU A 1 100 ? -31.600 -1.831 68.363 1.00 96.19 100 GLU A C 1
ATOM 821 O O . GLU A 1 100 ? -31.270 -2.092 67.203 1.00 96.19 100 GLU A O 1
ATOM 826 N N . LEU A 1 101 ? -32.263 -0.706 68.657 1.00 95.88 101 LEU A N 1
ATOM 827 C CA . LEU A 1 101 ? -32.584 0.311 67.654 1.00 95.88 101 LEU A CA 1
ATOM 828 C C . LEU A 1 101 ? -31.324 0.959 67.077 1.00 95.88 101 LEU A C 1
ATOM 830 O O . LEU A 1 101 ? -31.237 1.121 65.858 1.00 95.88 101 LEU A O 1
ATOM 834 N N . GLU A 1 102 ? -30.337 1.283 67.911 1.00 96.69 102 GLU A N 1
ATOM 835 C CA . GLU A 1 102 ? -29.067 1.848 67.454 1.00 96.69 102 GLU A CA 1
ATOM 836 C C . GLU A 1 102 ? -28.311 0.876 66.530 1.00 96.69 102 GLU A C 1
ATOM 838 O O . GLU A 1 102 ? -27.784 1.278 65.484 1.00 96.69 102 GLU A O 1
ATOM 843 N N . GLU A 1 103 ? -28.303 -0.420 66.850 1.00 96.88 103 GLU A N 1
ATOM 844 C CA . GLU A 1 103 ? -27.732 -1.455 65.983 1.00 96.88 103 GLU A CA 1
ATOM 845 C C . GLU A 1 103 ? -28.440 -1.519 64.623 1.00 96.88 103 GLU A C 1
ATOM 847 O O . GLU A 1 103 ? -27.778 -1.548 63.577 1.00 96.88 103 GLU A O 1
ATOM 852 N N . ILE A 1 104 ? -29.777 -1.473 64.618 1.00 96.38 104 ILE A N 1
ATOM 853 C CA . ILE A 1 104 ? -30.584 -1.455 63.391 1.00 96.38 104 ILE A CA 1
ATOM 854 C C . ILE A 1 104 ? -30.289 -0.200 62.563 1.00 96.38 104 ILE A C 1
ATOM 856 O O . ILE A 1 104 ? -30.092 -0.295 61.348 1.00 96.38 104 ILE A O 1
ATOM 860 N N . GLU A 1 105 ? -30.221 0.977 63.184 1.00 96.62 105 GLU A N 1
ATOM 861 C CA . GLU A 1 105 ? -29.885 2.221 62.487 1.00 96.62 105 GLU A CA 1
ATOM 862 C C . GLU A 1 105 ? -28.492 2.166 61.855 1.00 96.62 105 GLU A C 1
ATOM 864 O O . GLU A 1 105 ? -28.294 2.594 60.711 1.00 96.62 105 GLU A O 1
ATOM 869 N N . ASN A 1 106 ? -27.517 1.624 62.583 1.00 96.75 106 ASN A N 1
ATOM 870 C CA . ASN A 1 106 ? -26.161 1.448 62.086 1.00 96.75 106 ASN A CA 1
ATOM 871 C C . ASN A 1 106 ? -26.123 0.491 60.891 1.00 96.75 106 ASN A C 1
ATOM 873 O O . ASN A 1 106 ? -25.418 0.760 59.912 1.00 96.75 106 ASN A O 1
ATOM 877 N N . GLU A 1 107 ? -26.930 -0.566 60.906 1.00 97.38 107 GLU A N 1
ATOM 878 C CA . GLU A 1 107 ? -27.046 -1.473 59.769 1.00 97.38 107 GLU A CA 1
ATOM 879 C C . GLU A 1 107 ? -27.740 -0.817 58.564 1.00 97.38 107 GLU A C 1
ATOM 881 O O . GLU A 1 107 ? -27.261 -0.937 57.434 1.00 97.38 107 GLU A O 1
ATOM 886 N N . ILE A 1 108 ? -28.788 -0.016 58.779 1.00 96.56 108 ILE A N 1
ATOM 887 C CA . ILE A 1 108 ? -29.429 0.776 57.714 1.00 96.56 108 ILE A CA 1
ATOM 888 C C . ILE A 1 108 ? -28.419 1.734 57.068 1.00 96.56 108 ILE A C 1
ATOM 890 O O . ILE A 1 108 ? -28.357 1.837 55.836 1.00 96.56 108 ILE A O 1
ATOM 894 N N . ARG A 1 109 ? -27.579 2.403 57.873 1.00 97.12 109 ARG A N 1
ATOM 895 C CA . ARG A 1 109 ? -26.495 3.263 57.368 1.00 97.12 109 ARG A CA 1
ATOM 896 C C . ARG A 1 109 ? -25.513 2.472 56.495 1.00 97.12 109 ARG A C 1
ATOM 898 O O . ARG A 1 109 ? -25.156 2.937 55.406 1.00 97.12 109 ARG A O 1
ATOM 905 N N . ARG A 1 110 ? -25.113 1.264 56.914 1.00 97.31 110 ARG A N 1
ATOM 906 C CA . ARG A 1 110 ? -24.232 0.381 56.122 1.00 97.31 110 ARG A CA 1
ATOM 907 C C . ARG A 1 110 ? -24.876 -0.040 54.802 1.00 97.31 110 ARG A C 1
ATOM 909 O O . ARG A 1 110 ? -24.249 0.115 53.750 1.00 97.31 110 ARG A O 1
ATOM 916 N N . ILE A 1 111 ? -26.125 -0.507 54.829 1.00 97.06 111 ILE A N 1
ATOM 917 C CA . ILE A 1 111 ? -26.870 -0.930 53.633 1.00 97.06 111 ILE A CA 1
ATOM 918 C C . ILE A 1 111 ? -27.001 0.227 52.636 1.00 97.06 111 ILE A C 1
ATOM 920 O O . ILE A 1 111 ? -26.753 0.044 51.443 1.00 97.06 111 ILE A O 1
ATOM 924 N N . SER A 1 112 ? -27.310 1.433 53.115 1.00 96.75 112 SER A N 1
ATOM 925 C CA . SER A 1 112 ? -27.404 2.630 52.273 1.00 96.75 112 SER A CA 1
ATOM 926 C C . SER A 1 112 ? -26.082 2.936 51.552 1.00 96.75 112 SER A C 1
ATOM 928 O O . SER A 1 112 ? -26.065 3.169 50.339 1.00 96.75 112 SER A O 1
ATOM 930 N N . SER A 1 113 ? -24.944 2.833 52.252 1.00 97.19 113 SER A N 1
ATOM 931 C CA . SER A 1 113 ? -23.616 2.992 51.637 1.00 97.19 113 SER A CA 1
ATOM 932 C C . SER A 1 113 ? -23.349 1.943 50.549 1.00 97.19 113 SER A C 1
ATOM 934 O O . SER A 1 113 ? -22.860 2.268 49.463 1.00 97.19 113 SER A O 1
ATOM 936 N N . ILE A 1 114 ? -23.705 0.680 50.801 1.00 97.44 114 ILE A N 1
ATOM 937 C CA . ILE A 1 114 ? -23.567 -0.406 49.819 1.00 97.44 114 ILE A CA 1
ATOM 938 C C . ILE A 1 114 ? -24.447 -0.141 48.590 1.00 97.44 114 ILE A C 1
ATOM 940 O O . ILE A 1 114 ? -23.990 -0.309 47.458 1.00 97.44 114 ILE A O 1
ATOM 944 N N . GLN A 1 115 ? -25.679 0.330 48.788 1.00 97.94 115 GLN A N 1
ATOM 945 C CA . GLN A 1 115 ? -26.600 0.660 47.702 1.00 97.94 115 GLN A CA 1
ATOM 946 C C . GLN A 1 115 ? -26.055 1.779 46.803 1.00 97.94 115 GLN A C 1
ATOM 948 O O . GLN A 1 115 ? -26.139 1.679 45.575 1.00 97.94 115 GLN A O 1
ATOM 953 N N . GLN A 1 116 ? -25.443 2.814 47.385 1.00 96.81 116 GLN A N 1
ATOM 954 C CA . GLN A 1 116 ? -24.774 3.870 46.619 1.00 96.81 116 GLN A CA 1
ATOM 955 C C . GLN A 1 116 ? -23.604 3.315 45.799 1.00 96.81 116 GLN A C 1
ATOM 957 O O . GLN A 1 116 ? -23.512 3.580 44.598 1.00 96.81 116 GLN A O 1
ATOM 962 N N . LYS A 1 117 ? -22.750 2.481 46.410 1.00 98.00 117 LYS A N 1
ATOM 963 C CA . LYS A 1 117 ? -21.636 1.821 45.708 1.00 98.00 117 LYS A CA 1
ATOM 964 C C . LYS A 1 117 ? -22.132 0.978 44.534 1.00 98.00 117 LYS A C 1
ATOM 966 O O . LYS A 1 117 ? -21.578 1.080 43.444 1.00 98.00 117 LYS A O 1
ATOM 971 N N . TRP A 1 118 ? -23.194 0.196 44.728 1.00 98.19 118 TRP A N 1
ATOM 972 C CA . TRP A 1 118 ? -23.798 -0.610 43.666 1.00 98.19 118 TRP A CA 1
ATOM 973 C C . TRP A 1 118 ? -24.368 0.244 42.528 1.00 98.19 118 TRP A C 1
ATOM 975 O O . TRP A 1 118 ? -24.196 -0.086 41.355 1.00 98.19 118 TRP A O 1
ATOM 985 N N . SER A 1 119 ? -25.021 1.364 42.849 1.00 97.56 119 SER A N 1
ATOM 986 C CA . SER A 1 119 ? -25.520 2.296 41.832 1.00 97.56 119 SER A CA 1
ATOM 987 C C . SER A 1 119 ? -24.374 2.848 40.977 1.00 97.56 119 SER A C 1
ATOM 989 O O . SER A 1 119 ? -24.450 2.824 39.745 1.00 97.56 119 SER A O 1
ATOM 991 N N . ASN A 1 120 ? -23.276 3.254 41.620 1.00 98.25 120 ASN A N 1
ATOM 992 C CA . ASN A 1 120 ? -22.096 3.787 40.943 1.00 98.25 120 ASN A CA 1
ATOM 993 C C . ASN A 1 120 ? -21.428 2.738 40.041 1.00 98.25 120 ASN A C 1
ATOM 995 O O . ASN A 1 120 ? -21.173 3.008 38.867 1.00 98.25 120 ASN A O 1
ATOM 999 N N . THR A 1 121 ? -21.193 1.520 40.537 1.00 98.00 121 THR A N 1
ATOM 1000 C CA . THR A 1 121 ? -20.582 0.448 39.729 1.00 98.00 121 THR A CA 1
ATOM 1001 C C . THR A 1 121 ? -21.483 0.019 38.575 1.00 98.00 121 THR A C 1
ATOM 1003 O O . THR A 1 121 ? -21.001 -0.223 37.468 1.00 98.00 121 THR A O 1
ATOM 1006 N N . LYS A 1 122 ? -22.804 -0.000 38.775 1.00 98.38 122 LYS A N 1
ATOM 1007 C CA . LYS A 1 122 ? -23.776 -0.263 37.709 1.00 98.38 122 LYS A CA 1
ATOM 1008 C C . LYS A 1 122 ? -23.730 0.798 36.608 1.00 98.38 122 LYS A C 1
ATOM 1010 O O . LYS A 1 122 ? -23.835 0.450 35.433 1.00 98.38 122 LYS A O 1
ATOM 1015 N N . GLN A 1 123 ? -23.591 2.077 36.958 1.00 97.75 123 GLN A N 1
ATOM 1016 C CA . GLN A 1 123 ? -23.422 3.149 35.971 1.00 97.75 123 GLN A CA 1
ATOM 1017 C C . GLN A 1 123 ? -22.098 3.007 35.213 1.00 97.75 123 GLN A C 1
ATOM 1019 O O . GLN A 1 123 ? -22.095 3.061 33.984 1.00 97.75 123 GLN A O 1
ATOM 1024 N N . GLN A 1 124 ? -20.999 2.733 35.921 1.00 98.06 124 GLN A N 1
ATOM 1025 C CA . GLN A 1 124 ? -19.697 2.485 35.298 1.00 98.06 124 GLN A CA 1
ATOM 1026 C C . GLN A 1 124 ? -19.737 1.297 34.331 1.00 98.06 124 GLN A C 1
ATOM 1028 O O . GLN A 1 124 ? -19.220 1.397 33.221 1.00 98.06 124 GLN A O 1
ATOM 1033 N N . LEU A 1 125 ? -20.404 0.199 34.696 1.00 98.12 125 LEU A N 1
ATOM 1034 C CA . LEU A 1 125 ? -20.553 -0.964 33.821 1.00 98.12 125 LEU A CA 1
ATOM 1035 C C . LEU A 1 125 ? -21.273 -0.608 32.514 1.00 98.12 125 LEU A C 1
ATOM 1037 O O . LEU A 1 125 ? -20.845 -1.042 31.448 1.00 98.12 125 LEU A O 1
ATOM 1041 N N . LYS A 1 126 ? -22.329 0.211 32.578 1.00 98.50 126 LYS A N 1
ATOM 1042 C CA . LYS A 1 126 ? -23.036 0.681 31.376 1.00 98.50 126 LYS A CA 1
ATOM 1043 C C . LYS A 1 126 ? -22.130 1.511 30.465 1.00 98.50 126 LYS A C 1
ATOM 1045 O O . LYS A 1 126 ? -22.159 1.318 29.253 1.00 98.50 126 LYS A O 1
ATOM 1050 N N . LEU A 1 127 ? -21.310 2.397 31.038 1.00 98.25 127 LEU A N 1
ATOM 1051 C CA . LEU A 1 127 ? -20.337 3.184 30.273 1.00 98.25 127 LEU A CA 1
ATOM 1052 C C . LEU A 1 127 ? -19.305 2.275 29.596 1.00 98.25 127 LEU A C 1
ATOM 1054 O O . LEU A 1 127 ? -19.087 2.393 28.394 1.00 98.25 127 LEU A O 1
ATOM 1058 N N . ARG A 1 128 ? -18.752 1.298 30.325 1.00 98.12 128 ARG A N 1
ATOM 1059 C CA . ARG A 1 128 ? -17.809 0.316 29.764 1.00 98.12 128 ARG A CA 1
ATOM 1060 C C . ARG A 1 128 ? -18.426 -0.535 28.654 1.00 98.12 128 ARG A C 1
ATOM 1062 O O . ARG A 1 128 ? -17.763 -0.816 27.663 1.00 98.12 128 ARG A O 1
ATOM 1069 N N . GLN A 1 129 ? -19.692 -0.927 28.786 1.00 98.25 129 GLN A N 1
ATOM 1070 C CA . GLN A 1 129 ? -20.410 -1.650 27.732 1.00 98.25 129 GLN A CA 1
ATOM 1071 C C . GLN A 1 129 ? -20.562 -0.807 26.462 1.00 98.25 129 GLN A C 1
ATOM 1073 O O . GLN A 1 129 ? -20.375 -1.322 25.361 1.00 98.25 129 GLN A O 1
ATOM 1078 N N . HIS A 1 130 ? -20.863 0.483 26.610 1.00 97.94 130 HIS A N 1
ATOM 1079 C CA . HIS A 1 130 ? -20.929 1.406 25.483 1.00 97.94 130 HIS A CA 1
ATOM 1080 C C . HIS A 1 130 ? -19.553 1.607 24.828 1.00 97.94 130 HIS A C 1
ATOM 1082 O O . HIS A 1 130 ? -19.435 1.494 23.610 1.00 97.94 130 HIS A O 1
ATOM 1088 N N . GLU A 1 131 ? -18.501 1.838 25.621 1.00 98.31 131 GLU A N 1
ATOM 1089 C CA . GLU A 1 131 ? -17.116 1.932 25.131 1.00 98.31 131 GLU A CA 1
ATOM 1090 C C . GLU A 1 131 ? -16.706 0.681 24.347 1.00 98.31 131 GLU A C 1
ATOM 1092 O O . GLU A 1 131 ? -16.155 0.790 23.254 1.00 98.31 131 GLU A O 1
ATOM 1097 N N . LEU A 1 132 ? -17.038 -0.510 24.854 1.00 98.50 132 LEU A N 1
ATOM 1098 C CA . LEU A 1 132 ? -16.785 -1.768 24.157 1.00 98.50 132 LEU A CA 1
ATOM 1099 C C . LEU A 1 132 ? -17.531 -1.842 22.816 1.00 98.50 132 LEU A C 1
ATOM 1101 O O . LEU A 1 132 ? -16.979 -2.338 21.838 1.00 98.50 132 LEU A O 1
ATOM 1105 N N . GLY A 1 133 ? -18.768 -1.343 22.755 1.00 98.56 133 GLY A N 1
ATOM 1106 C CA . GLY A 1 133 ? -19.527 -1.240 21.508 1.00 98.56 133 GLY A CA 1
ATOM 1107 C C . GLY A 1 133 ? -18.827 -0.358 20.471 1.00 98.56 133 GLY A C 1
ATOM 1108 O O . GLY A 1 133 ? -18.667 -0.770 19.323 1.00 98.56 133 GLY A O 1
ATOM 1109 N N . LEU A 1 134 ? -18.333 0.811 20.890 1.00 98.56 134 LEU A N 1
ATOM 1110 C CA . LEU A 1 134 ? -17.568 1.710 20.022 1.00 98.56 134 LEU A CA 1
ATOM 1111 C C . LEU A 1 134 ? -16.258 1.077 19.543 1.00 98.56 134 LEU A C 1
ATOM 1113 O O . LEU A 1 134 ? -15.897 1.224 18.377 1.00 98.56 134 LEU A O 1
ATOM 1117 N N . LEU A 1 135 ? -15.543 0.371 20.423 1.00 98.25 135 LEU A N 1
ATOM 1118 C CA . LEU A 1 135 ? -14.305 -0.319 20.058 1.00 98.25 135 LEU A CA 1
ATOM 1119 C C . LEU A 1 135 ? -14.557 -1.423 19.032 1.00 98.25 135 LEU A C 1
ATOM 1121 O O . LEU A 1 135 ? -13.839 -1.479 18.040 1.00 98.25 135 LEU A O 1
ATOM 1125 N N . LYS A 1 136 ? -15.614 -2.224 19.201 1.00 98.50 136 LYS A N 1
ATOM 1126 C CA . LYS A 1 136 ? -16.007 -3.244 18.216 1.00 98.50 136 LYS A CA 1
ATOM 1127 C C . LYS A 1 136 ? -16.352 -2.639 16.858 1.00 98.50 136 LYS A C 1
ATOM 1129 O O . LYS A 1 136 ? -15.957 -3.175 15.830 1.00 98.50 136 LYS A O 1
ATOM 1134 N N . GLN A 1 137 ? -17.064 -1.514 16.838 1.00 98.25 137 GLN A N 1
ATOM 1135 C CA . GLN A 1 137 ? -17.365 -0.817 15.587 1.00 98.25 137 GLN A CA 1
ATOM 1136 C C . GLN A 1 137 ? -16.085 -0.301 14.912 1.00 98.25 137 GLN A C 1
ATOM 1138 O O . GLN A 1 137 ? -15.919 -0.439 13.703 1.00 98.25 137 GLN A O 1
ATOM 1143 N N . ARG A 1 138 ? -15.154 0.272 15.686 1.00 98.31 138 ARG A N 1
ATOM 1144 C CA . ARG A 1 138 ? -13.851 0.716 15.164 1.00 98.31 138 ARG A CA 1
ATOM 1145 C C . ARG A 1 138 ? -13.030 -0.447 14.623 1.00 98.31 138 ARG A C 1
ATOM 1147 O O . ARG A 1 138 ? -12.457 -0.316 13.552 1.00 98.31 138 ARG A O 1
ATOM 1154 N N . GLU A 1 139 ? -13.003 -1.568 15.333 1.00 97.88 139 GLU A N 1
ATOM 1155 C CA . GLU A 1 139 ? -12.338 -2.797 14.901 1.00 97.88 139 GLU A CA 1
ATOM 1156 C C . GLU A 1 139 ? -12.899 -3.291 13.561 1.00 97.88 139 GLU A C 1
ATOM 1158 O O . GLU A 1 139 ? -12.133 -3.544 12.638 1.00 97.88 139 GLU A O 1
ATOM 1163 N N . GLN A 1 140 ? -14.227 -3.323 13.406 1.00 97.94 140 GLN A N 1
ATOM 1164 C CA . GLN A 1 140 ? -14.876 -3.672 12.136 1.00 97.94 140 GLN A CA 1
ATOM 1165 C C . GLN A 1 140 ? -14.503 -2.710 11.002 1.00 97.94 140 GLN A C 1
ATOM 1167 O O . GLN A 1 140 ? -14.207 -3.152 9.892 1.00 97.94 140 GLN A O 1
ATOM 1172 N N . ASN A 1 141 ? -14.476 -1.403 11.274 1.00 98.38 141 ASN A N 1
ATOM 1173 C CA . ASN A 1 141 ? -14.080 -0.408 10.279 1.00 98.38 141 ASN A CA 1
ATOM 1174 C C . ASN A 1 141 ? -12.616 -0.587 9.854 1.00 98.38 141 ASN A C 1
ATOM 1176 O O . ASN A 1 141 ? -12.322 -0.538 8.661 1.00 98.38 141 ASN A O 1
ATOM 1180 N N . ILE A 1 142 ? -11.712 -0.822 10.810 1.00 98.38 142 ILE A N 1
ATOM 1181 C CA . ILE A 1 142 ? -10.291 -1.075 10.538 1.00 98.38 142 ILE A CA 1
ATOM 1182 C C . ILE A 1 142 ? -10.131 -2.349 9.707 1.00 98.38 142 ILE A C 1
ATOM 1184 O O . ILE A 1 142 ? -9.431 -2.317 8.701 1.00 98.38 142 ILE A O 1
ATOM 1188 N N . ALA A 1 143 ? -10.820 -3.435 10.066 1.00 98.38 143 ALA A N 1
ATOM 1189 C CA . ALA A 1 143 ? -10.788 -4.683 9.307 1.00 98.38 143 ALA A CA 1
ATOM 1190 C C . ALA A 1 143 ? -11.272 -4.488 7.858 1.00 98.38 143 ALA A C 1
ATOM 1192 O O . ALA A 1 143 ? -10.686 -5.032 6.924 1.00 98.38 143 ALA A O 1
ATOM 1193 N N . HIS A 1 144 ? -12.304 -3.665 7.649 1.00 97.81 144 HIS A N 1
ATOM 1194 C CA . HIS A 1 144 ? -12.766 -3.322 6.306 1.00 97.81 144 HIS A CA 1
ATOM 1195 C C . HIS A 1 144 ? -11.706 -2.553 5.502 1.00 97.81 144 HIS A C 1
ATOM 1197 O O . HIS A 1 144 ? -11.428 -2.931 4.368 1.00 97.81 144 HIS A O 1
ATOM 1203 N N . HIS A 1 145 ? -11.071 -1.538 6.099 1.00 98.25 145 HIS A N 1
ATOM 1204 C CA . HIS A 1 145 ? -10.013 -0.768 5.431 1.00 98.25 145 HIS A CA 1
ATOM 1205 C C . HIS A 1 145 ? -8.787 -1.639 5.126 1.00 98.25 145 HIS A C 1
ATOM 1207 O O . HIS A 1 145 ? -8.199 -1.520 4.055 1.00 98.25 145 HIS A O 1
ATOM 1213 N N . GLN A 1 146 ? -8.412 -2.546 6.034 1.00 97.94 146 GLN A N 1
ATOM 1214 C CA . GLN A 1 146 ? -7.337 -3.514 5.801 1.00 97.94 146 GLN A CA 1
ATOM 1215 C C . GLN A 1 146 ? -7.634 -4.394 4.584 1.00 97.94 146 GLN A C 1
ATOM 1217 O O . GLN A 1 146 ? -6.786 -4.517 3.706 1.00 97.94 146 GLN A O 1
ATOM 1222 N N . HIS A 1 147 ? -8.855 -4.921 4.477 1.00 97.88 147 HIS A N 1
ATOM 1223 C CA . HIS A 1 147 ? -9.277 -5.721 3.323 1.00 97.88 147 HIS A CA 1
ATOM 1224 C C . HIS A 1 147 ? -9.247 -4.937 2.002 1.00 97.88 147 HIS A C 1
ATOM 1226 O O . HIS A 1 147 ? -8.892 -5.476 0.953 1.00 97.88 147 HIS A O 1
ATOM 1232 N N . GLU A 1 148 ? -9.618 -3.655 2.019 1.00 98.06 148 GLU A N 1
ATOM 1233 C CA . GLU A 1 148 ? -9.518 -2.792 0.835 1.00 98.06 148 GLU A CA 1
ATOM 1234 C C . GLU A 1 148 ? -8.065 -2.548 0.418 1.00 98.06 148 GLU A C 1
ATOM 1236 O O . GLU A 1 148 ? -7.747 -2.631 -0.770 1.00 98.06 148 GLU A O 1
ATOM 1241 N N . LEU A 1 149 ? -7.174 -2.312 1.386 1.00 98.25 149 LEU A N 1
ATOM 1242 C CA . LEU A 1 149 ? -5.742 -2.170 1.131 1.00 98.25 149 LEU A CA 1
ATOM 1243 C C . LEU A 1 149 ? -5.131 -3.463 0.579 1.00 98.25 149 LEU A C 1
ATOM 1245 O O . LEU A 1 149 ? -4.364 -3.401 -0.378 1.00 98.25 149 LEU A O 1
ATOM 1249 N N . GLU A 1 150 ? -5.500 -4.628 1.114 1.00 98.25 150 GLU A N 1
ATOM 1250 C CA . GLU A 1 150 ? -5.051 -5.932 0.608 1.00 98.25 150 GLU A CA 1
ATOM 1251 C C . GLU A 1 150 ? -5.474 -6.153 -0.849 1.00 98.25 150 GLU A C 1
ATOM 1253 O O . GLU A 1 150 ? -4.657 -6.548 -1.681 1.00 98.25 150 GLU A O 1
ATOM 1258 N N . LYS A 1 151 ? -6.720 -5.813 -1.202 1.00 98.12 151 LYS A N 1
ATOM 1259 C CA . LYS A 1 151 ? -7.177 -5.841 -2.601 1.00 98.12 151 LYS A CA 1
ATOM 1260 C C . LYS A 1 151 ? -6.410 -4.863 -3.489 1.00 98.12 151 LYS A C 1
ATOM 1262 O O . LYS A 1 151 ? -6.110 -5.187 -4.637 1.00 98.12 151 LYS A O 1
ATOM 1267 N N . GLY A 1 152 ? -6.116 -3.668 -2.978 1.00 98.19 152 GLY A N 1
ATOM 1268 C CA . GLY A 1 152 ? -5.305 -2.674 -3.678 1.00 98.19 152 GLY A CA 1
ATOM 1269 C C . GLY A 1 152 ? -3.894 -3.187 -3.969 1.00 98.19 152 GLY A C 1
ATOM 1270 O O . GLY A 1 152 ? -3.427 -3.077 -5.102 1.00 98.19 152 GLY A O 1
ATOM 1271 N N . LEU A 1 153 ? -3.250 -3.810 -2.979 1.00 98.19 153 LEU A N 1
ATOM 1272 C CA . LEU A 1 153 ? -1.932 -4.432 -3.124 1.00 98.19 153 LEU A CA 1
ATOM 1273 C C . LEU A 1 153 ? -1.945 -5.569 -4.146 1.00 98.19 153 LEU A C 1
ATOM 1275 O O . LEU A 1 153 ? -1.063 -5.621 -4.998 1.00 98.19 153 LEU A O 1
ATOM 1279 N N . GLU A 1 154 ? -2.962 -6.429 -4.117 1.00 98.25 154 GLU A N 1
ATOM 1280 C CA . GLU A 1 154 ? -3.106 -7.521 -5.082 1.00 98.25 154 GLU A CA 1
ATOM 1281 C C . GLU A 1 154 ? -3.225 -6.999 -6.524 1.00 98.25 154 GLU A C 1
ATOM 1283 O O . GLU A 1 154 ? -2.553 -7.492 -7.430 1.00 98.25 154 GLU A O 1
ATOM 1288 N N . ASN A 1 155 ? -4.006 -5.937 -6.744 1.00 98.44 155 ASN A N 1
ATOM 1289 C CA . ASN A 1 155 ? -4.096 -5.290 -8.055 1.00 98.44 155 ASN A CA 1
ATOM 1290 C C . ASN A 1 155 ? -2.741 -4.711 -8.504 1.00 98.44 155 ASN A C 1
ATOM 1292 O O . ASN A 1 155 ? -2.342 -4.881 -9.656 1.00 98.44 155 ASN A O 1
ATOM 1296 N N . ILE A 1 156 ? -2.000 -4.061 -7.600 1.00 98.38 156 ILE A N 1
ATOM 1297 C CA . ILE A 1 156 ? -0.662 -3.533 -7.906 1.00 98.38 156 ILE A CA 1
ATOM 1298 C C . ILE A 1 156 ? 0.305 -4.673 -8.249 1.00 98.38 156 ILE A C 1
ATOM 1300 O O . ILE A 1 156 ? 1.042 -4.564 -9.226 1.00 98.38 156 ILE A O 1
ATOM 1304 N N . HIS A 1 157 ? 0.285 -5.785 -7.511 1.00 98.44 157 HIS A N 1
ATOM 1305 C CA . HIS A 1 157 ? 1.107 -6.957 -7.823 1.00 98.44 157 HIS A CA 1
ATOM 1306 C C . HIS A 1 157 ? 0.799 -7.522 -9.214 1.00 98.44 157 HIS A C 1
ATOM 1308 O O . HIS A 1 157 ? 1.724 -7.814 -9.972 1.00 98.44 157 HIS A O 1
ATOM 1314 N N . GLN A 1 158 ? -0.480 -7.617 -9.587 1.00 97.94 158 GLN A N 1
ATOM 1315 C CA . GLN A 1 158 ? -0.885 -8.062 -10.924 1.00 97.94 158 GLN A CA 1
ATOM 1316 C C . GLN A 1 158 ? -0.393 -7.106 -12.018 1.00 97.94 158 GLN A C 1
ATOM 1318 O O . GLN A 1 158 ? 0.083 -7.554 -13.062 1.00 97.94 158 GLN A O 1
ATOM 1323 N N . GLN A 1 159 ? -0.446 -5.794 -11.774 1.00 98.25 159 GLN A N 1
ATOM 1324 C CA . GLN A 1 159 ? 0.095 -4.798 -12.699 1.00 98.25 159 GLN A CA 1
ATOM 1325 C C . GLN A 1 159 ? 1.613 -4.919 -12.842 1.00 98.25 159 GLN A C 1
ATOM 1327 O O . GLN A 1 159 ? 2.111 -4.906 -13.966 1.00 98.25 159 GLN A O 1
ATOM 1332 N N . ILE A 1 160 ? 2.345 -5.093 -11.738 1.00 98.19 160 ILE A N 1
ATOM 1333 C CA . ILE A 1 160 ? 3.796 -5.314 -11.761 1.00 98.19 160 ILE A CA 1
ATOM 1334 C C . ILE A 1 160 ? 4.118 -6.558 -12.598 1.00 98.19 160 ILE A C 1
ATOM 1336 O O . ILE A 1 160 ? 4.889 -6.451 -13.552 1.00 98.19 160 ILE A O 1
ATOM 1340 N N . ALA A 1 161 ? 3.464 -7.692 -12.331 1.00 98.19 161 ALA A N 1
ATOM 1341 C CA . ALA A 1 161 ? 3.674 -8.932 -13.080 1.00 98.19 161 ALA A CA 1
ATOM 1342 C C . ALA A 1 161 ? 3.413 -8.754 -14.589 1.00 98.19 161 ALA A C 1
ATOM 1344 O O . ALA A 1 161 ? 4.227 -9.161 -15.419 1.00 98.19 161 ALA A O 1
ATOM 1345 N N . ALA A 1 162 ? 2.325 -8.069 -14.959 1.00 98.06 162 ALA A N 1
ATOM 1346 C CA . ALA A 1 162 ? 2.029 -7.763 -16.358 1.00 98.06 162 ALA A CA 1
ATOM 1347 C C . ALA A 1 162 ? 3.108 -6.871 -17.002 1.00 98.06 162 ALA A C 1
ATOM 1349 O O . ALA A 1 162 ? 3.491 -7.076 -18.158 1.00 98.06 162 ALA A O 1
ATOM 1350 N N . THR A 1 163 ? 3.634 -5.880 -16.274 1.00 97.81 163 THR A N 1
ATOM 1351 C CA . THR A 1 163 ? 4.718 -5.029 -16.789 1.00 97.81 163 THR A CA 1
ATOM 1352 C C . THR A 1 163 ? 6.039 -5.778 -16.929 1.00 97.81 163 THR A C 1
ATOM 1354 O O . THR A 1 163 ? 6.759 -5.540 -17.898 1.00 97.81 163 THR A O 1
ATOM 1357 N N . GLU A 1 164 ? 6.344 -6.713 -16.027 1.00 98.12 164 GLU A N 1
ATOM 1358 C CA . GLU A 1 164 ? 7.531 -7.565 -16.114 1.00 98.12 164 GLU A CA 1
ATOM 1359 C C . GLU A 1 164 ? 7.470 -8.473 -17.344 1.00 98.12 164 GLU A C 1
ATOM 1361 O O . GLU A 1 164 ? 8.444 -8.555 -18.095 1.00 98.12 164 GLU A O 1
ATOM 1366 N N . GLU A 1 165 ? 6.310 -9.076 -17.620 1.00 97.75 165 GLU A N 1
ATOM 1367 C CA . GLU A 1 165 ? 6.098 -9.887 -18.822 1.00 97.75 165 GLU A CA 1
ATOM 1368 C C . GLU A 1 165 ? 6.287 -9.054 -20.100 1.00 97.75 165 GLU A C 1
ATOM 1370 O O . GLU A 1 165 ? 6.972 -9.470 -21.039 1.00 97.75 165 GLU A O 1
ATOM 1375 N N . ASN A 1 166 ? 5.747 -7.833 -20.128 1.00 97.75 166 ASN A N 1
ATOM 1376 C CA . ASN A 1 166 ? 5.939 -6.914 -21.250 1.00 97.75 166 ASN A CA 1
ATOM 1377 C C . ASN A 1 166 ? 7.413 -6.519 -21.431 1.00 97.75 166 ASN A C 1
ATOM 1379 O O . ASN A 1 166 ? 7.891 -6.400 -22.560 1.00 97.75 166 ASN A O 1
ATOM 1383 N N . LEU A 1 167 ? 8.155 -6.345 -20.336 1.00 97.38 167 LEU A N 1
ATOM 1384 C CA . LEU A 1 167 ? 9.583 -6.033 -20.363 1.00 97.38 167 LEU A CA 1
ATOM 1385 C C . LEU A 1 167 ? 10.390 -7.207 -20.940 1.00 97.38 167 LEU A C 1
ATOM 1387 O O . LEU A 1 167 ? 11.298 -6.985 -21.744 1.00 97.38 167 LEU A O 1
ATOM 1391 N N . ILE A 1 168 ? 10.042 -8.447 -20.585 1.00 97.19 168 ILE A N 1
ATOM 1392 C CA . ILE A 1 168 ? 10.635 -9.657 -21.175 1.00 97.19 168 ILE A CA 1
ATOM 1393 C C . ILE A 1 168 ? 10.382 -9.692 -22.687 1.00 97.19 168 ILE A C 1
ATOM 1395 O O . ILE A 1 168 ? 11.343 -9.774 -23.451 1.00 97.19 168 ILE A O 1
ATOM 1399 N N . LYS A 1 169 ? 9.130 -9.509 -23.127 1.00 96.50 169 LYS A N 1
ATOM 1400 C CA . LYS A 1 169 ? 8.775 -9.472 -24.560 1.00 96.50 169 LYS A CA 1
ATOM 1401 C C . LYS A 1 169 ? 9.550 -8.397 -25.321 1.00 96.50 169 LYS A C 1
ATOM 1403 O O . LYS A 1 169 ? 10.063 -8.650 -26.407 1.00 96.50 169 LYS A O 1
ATOM 1408 N N . LEU A 1 170 ? 9.683 -7.199 -24.750 1.00 95.69 170 LEU A N 1
ATOM 1409 C CA . LEU A 1 170 ? 10.479 -6.128 -25.355 1.00 95.69 170 LEU A CA 1
ATOM 1410 C C . LEU A 1 170 ? 11.962 -6.508 -25.440 1.00 95.69 170 LEU A C 1
ATOM 1412 O O . LEU A 1 170 ? 12.590 -6.289 -26.471 1.00 95.69 170 LEU A O 1
ATOM 1416 N N . LYS A 1 171 ? 12.538 -7.105 -24.390 1.00 95.44 171 LYS A N 1
ATOM 1417 C CA . LYS A 1 171 ? 13.933 -7.574 -24.416 1.00 95.44 171 LYS A CA 1
ATOM 1418 C C . LYS A 1 171 ? 14.174 -8.601 -25.519 1.00 95.44 171 LYS A C 1
ATOM 1420 O O . LYS A 1 171 ? 15.199 -8.508 -26.190 1.00 95.44 171 LYS A O 1
ATOM 1425 N N . GLU A 1 172 ? 13.248 -9.535 -25.713 1.00 94.38 172 GLU A N 1
ATOM 1426 C CA . GLU A 1 172 ? 13.302 -10.515 -26.802 1.00 94.38 172 GLU A CA 1
ATOM 1427 C C . GLU A 1 172 ? 13.238 -9.823 -28.169 1.00 94.38 172 GLU A C 1
ATOM 1429 O O . GLU A 1 172 ? 14.112 -10.044 -29.006 1.00 94.38 172 GLU A O 1
ATOM 1434 N N . GLN A 1 173 ? 12.302 -8.886 -28.358 1.00 93.81 173 GLN A N 1
ATOM 1435 C CA . GLN A 1 173 ? 12.190 -8.098 -29.593 1.00 93.81 173 GLN A CA 1
ATOM 1436 C C . GLN A 1 173 ? 13.450 -7.279 -29.911 1.00 93.81 173 GLN A C 1
ATOM 1438 O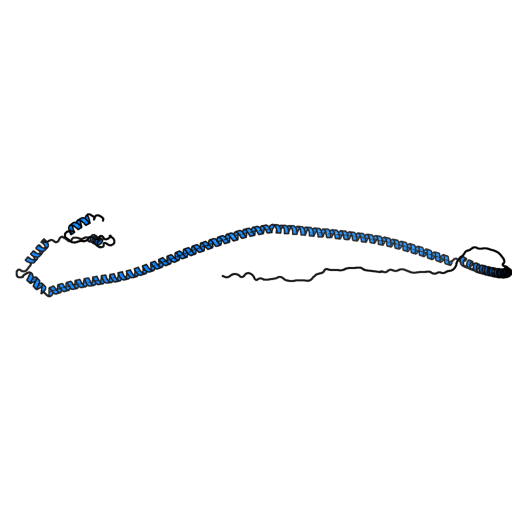 O . GLN A 1 173 ? 13.767 -7.064 -31.077 1.00 93.81 173 GLN A O 1
ATOM 1443 N N . PHE A 1 174 ? 14.194 -6.817 -28.901 1.00 91.12 174 PHE A N 1
ATOM 1444 C CA . PHE A 1 174 ? 15.454 -6.092 -29.102 1.00 91.12 174 PHE A CA 1
ATOM 1445 C C . PHE A 1 174 ? 16.686 -7.003 -29.235 1.00 91.12 174 PHE A C 1
ATOM 1447 O O . PHE A 1 174 ? 17.762 -6.510 -29.589 1.00 91.12 174 PHE A O 1
ATOM 1454 N N . ALA A 1 175 ? 16.564 -8.310 -28.985 1.00 92.12 175 ALA A N 1
ATOM 1455 C CA . ALA A 1 175 ? 17.668 -9.253 -29.137 1.00 92.12 175 ALA A CA 1
ATOM 1456 C C . ALA A 1 175 ? 17.992 -9.529 -30.615 1.00 92.12 175 ALA A C 1
ATOM 1458 O O . ALA A 1 175 ? 19.167 -9.496 -30.985 1.00 92.12 175 ALA A O 1
ATOM 1459 N N . GLU A 1 176 ? 16.978 -9.717 -31.470 1.00 86.62 176 GLU A N 1
ATOM 1460 C CA . GLU A 1 176 ? 17.185 -9.975 -32.907 1.00 86.62 176 GLU A CA 1
ATOM 1461 C C . GLU A 1 176 ? 17.892 -8.807 -33.617 1.00 86.62 176 GLU A C 1
ATOM 1463 O O . GLU A 1 176 ? 18.966 -9.026 -34.181 1.00 86.62 176 GLU A O 1
ATOM 1468 N N . PRO A 1 177 ? 17.438 -7.538 -33.504 1.00 91.62 177 PRO A N 1
ATOM 1469 C CA . PRO A 1 177 ? 18.105 -6.419 -34.166 1.00 91.62 177 PRO A CA 1
ATOM 1470 C C . PRO A 1 177 ? 19.535 -6.199 -33.667 1.00 91.62 177 PRO A C 1
ATOM 1472 O O . PRO A 1 177 ? 20.378 -5.666 -34.390 1.00 91.62 177 PRO A O 1
ATOM 1475 N N . LYS A 1 178 ? 19.825 -6.578 -32.415 1.00 91.06 178 LYS A N 1
ATOM 1476 C CA . LYS A 1 178 ? 21.172 -6.492 -31.845 1.00 91.06 178 LYS A CA 1
ATOM 1477 C C . LYS A 1 178 ? 22.112 -7.504 -32.500 1.00 91.06 178 LYS A C 1
ATOM 1479 O O . LYS A 1 178 ? 23.253 -7.140 -32.795 1.00 91.06 178 LYS A O 1
ATOM 1484 N N . ASN A 1 179 ? 21.638 -8.724 -32.737 1.00 90.12 179 ASN A N 1
ATOM 1485 C CA . ASN A 1 179 ? 22.389 -9.753 -33.451 1.00 90.12 179 ASN A CA 1
ATOM 1486 C C . ASN A 1 179 ? 22.558 -9.366 -34.927 1.00 90.12 179 ASN A C 1
ATOM 1488 O O . ASN A 1 179 ? 23.691 -9.316 -35.400 1.00 90.12 179 ASN A O 1
ATOM 1492 N N . ASP A 1 180 ? 21.492 -8.920 -35.597 1.00 90.00 180 ASP A N 1
ATOM 1493 C CA . ASP A 1 180 ? 21.550 -8.407 -36.974 1.00 90.00 180 ASP A CA 1
ATOM 1494 C C . ASP A 1 180 ? 22.549 -7.252 -37.121 1.00 90.00 180 ASP A C 1
ATOM 1496 O O . ASP A 1 180 ? 23.290 -7.148 -38.102 1.00 90.00 180 ASP A O 1
ATOM 1500 N N . ALA A 1 181 ? 22.581 -6.340 -36.146 1.00 91.12 181 ALA A N 1
ATOM 1501 C CA . ALA A 1 181 ? 23.533 -5.239 -36.133 1.00 91.12 181 ALA A CA 1
ATOM 1502 C C . ALA A 1 181 ? 24.977 -5.726 -35.940 1.00 91.12 181 ALA A C 1
ATOM 1504 O O . ALA A 1 181 ? 25.898 -5.103 -36.474 1.00 91.12 181 ALA A O 1
ATOM 1505 N N . ALA A 1 182 ? 25.197 -6.806 -35.185 1.00 91.75 182 ALA A N 1
ATOM 1506 C CA . ALA A 1 182 ? 26.512 -7.422 -35.028 1.00 91.75 182 ALA A CA 1
ATOM 1507 C C . ALA A 1 182 ? 26.965 -8.111 -36.326 1.00 91.75 182 ALA A C 1
ATOM 1509 O O . ALA A 1 182 ? 28.080 -7.851 -36.782 1.00 91.75 182 ALA A O 1
ATOM 1510 N N . GLU A 1 183 ? 26.086 -8.876 -36.977 1.00 92.88 183 GLU A N 1
ATOM 1511 C CA . GLU A 1 183 ? 26.363 -9.519 -38.269 1.00 92.88 183 GLU A CA 1
ATOM 1512 C C . GLU A 1 183 ? 26.666 -8.487 -39.361 1.00 92.88 183 GLU A C 1
ATOM 1514 O O . GLU A 1 183 ? 27.684 -8.570 -40.052 1.00 92.88 183 GLU A O 1
ATOM 1519 N N . LYS A 1 184 ? 25.846 -7.433 -39.471 1.00 93.00 184 LYS A N 1
ATOM 1520 C CA . LYS A 1 184 ? 26.086 -6.338 -40.425 1.00 93.00 184 LYS A CA 1
ATOM 1521 C C . LYS A 1 184 ? 27.414 -5.631 -40.163 1.00 93.00 184 LYS A C 1
ATOM 1523 O O . LYS A 1 184 ? 28.100 -5.268 -41.117 1.00 93.00 184 LYS A O 1
ATOM 1528 N N . LYS A 1 185 ? 27.812 -5.446 -38.898 1.00 94.38 185 LYS A N 1
ATOM 1529 C CA . LYS A 1 185 ? 29.137 -4.897 -38.559 1.00 94.38 185 LYS A CA 1
ATOM 1530 C C . LYS A 1 185 ? 30.261 -5.812 -39.040 1.00 94.38 185 LYS A C 1
ATOM 1532 O O . LYS A 1 185 ? 31.230 -5.303 -39.598 1.00 94.38 185 LYS A O 1
ATOM 1537 N N . GLU A 1 186 ? 30.135 -7.125 -38.869 1.00 94.62 186 GLU A N 1
ATOM 1538 C CA . GLU A 1 186 ? 31.132 -8.087 -39.351 1.00 94.62 186 GLU A CA 1
ATOM 1539 C C . GLU A 1 186 ? 31.253 -8.059 -40.883 1.00 94.62 186 GLU A C 1
ATOM 1541 O O . GLU A 1 186 ? 32.364 -7.991 -41.414 1.00 94.62 186 GLU A O 1
ATOM 1546 N N . ILE A 1 187 ? 30.125 -8.018 -41.599 1.00 94.25 187 ILE A N 1
ATOM 1547 C CA . ILE A 1 187 ? 30.099 -7.894 -43.066 1.00 94.25 187 ILE A CA 1
ATOM 1548 C C . ILE A 1 187 ? 30.785 -6.601 -43.515 1.00 94.25 187 ILE A C 1
ATOM 1550 O O . ILE A 1 187 ? 31.615 -6.625 -44.422 1.00 94.25 187 ILE A O 1
ATOM 1554 N N . VAL A 1 188 ? 30.495 -5.470 -42.864 1.00 94.44 188 VAL A N 1
ATOM 1555 C CA . VAL A 1 188 ? 31.147 -4.190 -43.178 1.00 94.44 188 VAL A CA 1
ATOM 1556 C C . VAL A 1 188 ? 32.661 -4.275 -42.975 1.00 94.44 188 VAL A C 1
ATOM 1558 O O . VAL A 1 188 ? 33.407 -3.753 -43.802 1.00 94.44 188 VAL A O 1
ATOM 1561 N N . VAL A 1 189 ? 33.135 -4.950 -41.923 1.00 96.19 189 VAL A N 1
ATOM 1562 C CA . VAL A 1 189 ? 34.575 -5.157 -41.701 1.00 96.19 189 VAL A CA 1
ATOM 1563 C C . VAL A 1 189 ? 35.194 -6.000 -42.821 1.00 96.19 189 VAL A C 1
ATOM 1565 O O . VAL A 1 189 ? 36.247 -5.617 -43.333 1.00 96.19 189 VAL A O 1
ATOM 1568 N N . LYS A 1 190 ? 34.540 -7.090 -43.249 1.00 95.38 190 LYS A N 1
ATOM 1569 C CA . LYS A 1 190 ? 35.006 -7.929 -44.373 1.00 95.38 190 LYS A CA 1
ATOM 1570 C C . LYS A 1 190 ? 35.087 -7.131 -45.677 1.00 95.38 190 LYS A C 1
ATOM 1572 O O . LYS A 1 190 ? 36.155 -7.058 -46.279 1.00 95.38 190 LYS A O 1
ATOM 1577 N N . LEU A 1 191 ? 34.021 -6.416 -46.040 1.00 94.69 191 LEU A N 1
ATOM 1578 C CA . LEU A 1 191 ? 33.992 -5.567 -47.238 1.00 94.69 191 LEU A CA 1
ATOM 1579 C C . LEU A 1 191 ? 35.055 -4.458 -47.197 1.00 94.69 191 LEU A C 1
ATOM 1581 O O . LEU A 1 191 ? 35.669 -4.134 -48.211 1.00 94.69 191 LEU A O 1
ATOM 1585 N N . GLN A 1 192 ? 35.319 -3.874 -46.024 1.00 93.88 192 GLN A N 1
ATOM 1586 C CA . GLN A 1 192 ? 36.393 -2.889 -45.869 1.00 93.88 192 GLN A CA 1
ATOM 1587 C C . GLN A 1 192 ? 37.786 -3.492 -46.088 1.00 93.88 192 GLN A C 1
ATOM 1589 O O . GLN A 1 192 ? 38.674 -2.794 -46.583 1.00 93.88 192 GLN A O 1
ATOM 1594 N N . GLN A 1 193 ? 38.005 -4.750 -45.699 1.00 94.50 193 GLN A N 1
ATOM 1595 C CA . GLN A 1 193 ? 39.263 -5.457 -45.945 1.00 94.50 193 GLN A CA 1
ATOM 1596 C C . GLN A 1 193 ? 39.430 -5.785 -47.431 1.00 94.50 193 GLN A C 1
ATOM 1598 O O . GLN A 1 193 ? 40.481 -5.476 -47.994 1.00 94.50 193 GLN A O 1
ATOM 1603 N N . GLU A 1 194 ? 38.389 -6.314 -48.077 1.00 93.38 194 GLU A N 1
ATOM 1604 C CA . GLU A 1 194 ? 38.370 -6.603 -49.518 1.00 93.38 194 GLU A CA 1
ATOM 1605 C C . GLU A 1 194 ? 38.629 -5.340 -50.343 1.00 93.38 194 GLU A C 1
ATOM 1607 O O . GLU A 1 194 ? 39.548 -5.309 -51.158 1.00 93.38 194 GLU A O 1
ATOM 1612 N N . TYR A 1 195 ? 37.929 -4.244 -50.040 1.00 94.44 195 TYR A N 1
ATOM 1613 C CA . TYR A 1 195 ? 38.144 -2.960 -50.706 1.00 94.44 195 TYR A CA 1
ATOM 1614 C C . TYR A 1 195 ? 39.588 -2.455 -50.565 1.00 94.44 195 TYR A C 1
ATOM 1616 O O . TYR A 1 195 ? 40.172 -1.928 -51.514 1.00 94.44 195 TYR A O 1
ATOM 1624 N N . LYS A 1 196 ? 40.203 -2.608 -49.382 1.00 94.88 196 LYS A N 1
ATOM 1625 C CA . LYS A 1 196 ? 41.616 -2.244 -49.180 1.00 94.88 196 LYS A CA 1
ATOM 1626 C C . LYS A 1 196 ? 42.551 -3.125 -50.013 1.00 94.88 196 LYS A C 1
ATOM 1628 O O . LYS A 1 196 ? 43.513 -2.592 -50.568 1.00 94.88 196 LYS A O 1
ATOM 1633 N N . ALA A 1 197 ? 42.275 -4.425 -50.110 1.00 93.19 197 ALA A N 1
ATOM 1634 C CA . ALA A 1 197 ? 43.055 -5.360 -50.916 1.00 93.19 197 ALA A CA 1
ATOM 1635 C C . ALA A 1 197 ? 42.953 -5.034 -52.415 1.00 93.19 197 ALA A C 1
ATOM 1637 O O . ALA A 1 197 ? 43.979 -4.854 -53.071 1.00 93.19 197 ALA A O 1
ATOM 1638 N N . GLU A 1 198 ? 41.739 -4.850 -52.938 1.00 92.50 198 GLU A N 1
ATOM 1639 C CA . GLU A 1 198 ? 41.503 -4.470 -54.336 1.00 92.50 198 GLU A CA 1
ATOM 1640 C C . GLU A 1 198 ? 42.142 -3.127 -54.678 1.00 92.50 198 GLU A C 1
ATOM 1642 O O . GLU A 1 198 ? 42.822 -2.997 -55.696 1.00 92.50 198 GLU A O 1
ATOM 1647 N N . LYS A 1 199 ? 42.002 -2.130 -53.798 1.00 94.31 199 LYS A N 1
ATOM 1648 C CA . LYS A 1 199 ? 42.671 -0.837 -53.965 1.00 94.31 199 LYS A CA 1
ATOM 1649 C C . LYS A 1 199 ? 44.194 -0.994 -54.050 1.00 94.31 199 LYS A C 1
ATOM 1651 O O . LYS A 1 199 ? 44.830 -0.294 -54.838 1.00 94.31 199 LYS A O 1
ATOM 1656 N N . GLY A 1 200 ? 44.772 -1.909 -53.269 1.00 91.12 200 GLY A N 1
ATOM 1657 C CA . GLY A 1 200 ? 46.189 -2.270 -53.339 1.00 91.12 200 GLY A CA 1
ATOM 1658 C C . GLY A 1 200 ? 46.576 -2.875 -54.690 1.00 91.12 200 GLY A C 1
ATOM 1659 O O . GLY A 1 200 ? 47.529 -2.409 -55.314 1.00 91.12 200 GLY A O 1
ATOM 1660 N N . ILE A 1 201 ? 45.795 -3.841 -55.183 1.00 92.50 201 ILE A N 1
ATOM 1661 C CA . ILE A 1 201 ? 46.005 -4.477 -56.494 1.00 92.50 201 ILE A CA 1
ATOM 1662 C C . ILE A 1 201 ? 45.914 -3.440 -57.619 1.00 92.50 201 ILE A C 1
ATOM 1664 O O . ILE A 1 201 ? 46.794 -3.385 -58.477 1.00 92.50 201 ILE A O 1
ATOM 1668 N N . ILE A 1 202 ? 44.895 -2.575 -57.606 1.00 89.62 202 ILE A N 1
ATOM 1669 C CA . ILE A 1 202 ? 44.719 -1.513 -58.609 1.00 89.62 202 ILE A CA 1
ATOM 1670 C C . ILE A 1 202 ? 45.932 -0.578 -58.617 1.00 89.62 202 ILE A C 1
ATOM 1672 O O . ILE A 1 202 ? 46.463 -0.276 -59.688 1.00 89.62 202 ILE A O 1
ATOM 1676 N N . ALA A 1 203 ? 46.404 -0.152 -57.443 1.00 91.75 203 ALA A N 1
ATOM 1677 C CA . ALA A 1 203 ? 47.591 0.692 -57.335 1.00 91.75 203 ALA A CA 1
ATOM 1678 C C . ALA A 1 203 ? 48.846 -0.012 -57.883 1.00 91.75 203 ALA A C 1
ATOM 1680 O O . ALA A 1 203 ? 49.659 0.611 -58.570 1.00 91.75 203 ALA A O 1
ATOM 1681 N N . GLU A 1 204 ? 48.998 -1.315 -57.638 1.00 92.12 204 GLU A N 1
ATOM 1682 C CA . GLU A 1 204 ? 50.120 -2.099 -58.156 1.00 92.12 204 GLU A CA 1
ATOM 1683 C C . GLU A 1 204 ? 50.063 -2.264 -59.683 1.00 92.12 204 GLU A C 1
ATOM 1685 O O . GLU A 1 204 ? 51.075 -2.079 -60.364 1.00 92.12 204 GLU A O 1
ATOM 1690 N N . VAL A 1 205 ? 48.884 -2.551 -60.242 1.00 92.75 205 VAL A N 1
ATOM 1691 C CA . VAL A 1 205 ? 48.667 -2.645 -61.695 1.00 92.75 205 VAL A CA 1
ATOM 1692 C C . VAL A 1 205 ? 48.954 -1.304 -62.369 1.00 92.75 205 VAL A C 1
ATOM 1694 O O . VAL A 1 205 ? 49.672 -1.259 -63.370 1.00 92.75 205 VAL A O 1
ATOM 1697 N N . GLN A 1 206 ? 48.463 -0.197 -61.803 1.00 92.12 206 GLN A N 1
ATOM 1698 C CA . GLN A 1 206 ? 48.758 1.149 -62.299 1.00 92.12 206 GLN A CA 1
ATOM 1699 C C . GLN A 1 206 ? 50.261 1.451 -62.255 1.00 92.12 206 GLN A C 1
ATOM 1701 O O . GLN A 1 206 ? 50.817 1.936 -63.241 1.00 92.12 206 GLN A O 1
ATOM 1706 N N . LYS A 1 207 ? 50.946 1.097 -61.160 1.00 93.31 207 LYS A N 1
ATOM 1707 C CA . LYS A 1 207 ? 52.402 1.242 -61.037 1.00 93.31 207 LYS A CA 1
ATOM 1708 C C . LYS A 1 207 ? 53.145 0.444 -62.113 1.00 93.31 207 LYS A C 1
ATOM 1710 O O . LYS A 1 207 ? 54.026 0.996 -62.767 1.00 93.31 207 LYS A O 1
ATOM 1715 N N . LYS A 1 208 ? 52.788 -0.827 -62.334 1.00 92.50 208 LYS A N 1
ATOM 1716 C CA . LYS A 1 208 ? 53.393 -1.671 -63.383 1.00 92.50 208 LYS A CA 1
ATOM 1717 C C . LYS A 1 208 ? 53.170 -1.088 -64.780 1.00 92.50 208 LYS A C 1
ATOM 1719 O O . LYS A 1 208 ? 54.114 -1.032 -65.564 1.00 92.50 208 LYS A O 1
ATOM 1724 N N . ARG A 1 209 ? 51.963 -0.589 -65.071 1.00 92.62 209 ARG A N 1
ATOM 1725 C CA . ARG A 1 209 ? 51.641 0.078 -66.344 1.00 92.62 209 ARG A CA 1
ATOM 1726 C C . ARG A 1 209 ? 52.497 1.325 -66.572 1.00 92.62 209 ARG A C 1
ATOM 1728 O O . ARG A 1 209 ? 53.050 1.482 -67.656 1.00 92.62 209 ARG A O 1
ATOM 1735 N N . LEU A 1 210 ? 52.647 2.176 -65.556 1.00 92.94 210 LEU A N 1
ATOM 1736 C CA . LEU A 1 210 ? 53.506 3.362 -65.634 1.00 92.94 210 LEU A CA 1
ATOM 1737 C C . LEU A 1 210 ? 54.977 2.985 -65.847 1.00 92.94 210 LEU A C 1
ATOM 1739 O O . LEU A 1 210 ? 55.652 3.598 -66.667 1.00 92.94 210 LEU A O 1
ATOM 1743 N N . ILE A 1 211 ? 55.474 1.948 -65.164 1.00 91.12 211 ILE A N 1
ATOM 1744 C CA . ILE A 1 211 ? 56.841 1.441 -65.369 1.00 91.12 211 ILE A CA 1
ATOM 1745 C C . ILE A 1 211 ? 57.036 0.961 -66.814 1.00 91.12 211 ILE A C 1
ATOM 1747 O O . ILE A 1 211 ? 58.060 1.276 -67.420 1.00 91.12 211 ILE A O 1
ATOM 1751 N N . ALA A 1 212 ? 56.063 0.236 -67.373 1.00 90.88 212 ALA A N 1
ATOM 1752 C CA . ALA A 1 212 ? 56.110 -0.225 -68.759 1.00 90.88 212 ALA A CA 1
ATOM 1753 C C . ALA A 1 212 ? 56.142 0.950 -69.751 1.00 90.88 212 ALA A C 1
ATOM 1755 O O . ALA A 1 212 ? 57.012 0.977 -70.617 1.00 90.88 212 ALA A O 1
ATOM 1756 N N . GLN A 1 213 ? 55.286 1.962 -69.566 1.00 92.50 213 GLN A N 1
ATOM 1757 C CA . GLN A 1 213 ? 55.295 3.181 -70.387 1.00 92.50 213 GLN A CA 1
ATOM 1758 C C . GLN A 1 213 ? 56.634 3.924 -70.301 1.00 92.50 213 GLN A C 1
ATOM 1760 O O . GLN A 1 213 ? 57.199 4.322 -71.313 1.00 92.50 213 GLN A O 1
ATOM 1765 N N . VAL A 1 214 ? 57.201 4.065 -69.098 1.00 91.50 214 VAL A N 1
ATOM 1766 C CA . VAL A 1 214 ? 58.528 4.676 -68.918 1.00 91.50 214 VAL A CA 1
ATOM 1767 C C . VAL A 1 214 ? 59.615 3.870 -69.635 1.00 91.50 214 VAL A C 1
ATOM 1769 O O . VAL A 1 214 ? 60.560 4.452 -70.167 1.00 91.50 214 VAL A O 1
ATOM 1772 N N . HIS A 1 215 ? 59.523 2.539 -69.649 1.00 90.94 215 HIS A N 1
ATOM 1773 C CA . HIS A 1 215 ? 60.467 1.697 -70.381 1.00 90.94 215 HIS A CA 1
ATOM 1774 C C . HIS A 1 215 ? 60.339 1.871 -71.900 1.00 90.94 215 HIS A C 1
ATOM 1776 O O . HIS A 1 215 ? 61.355 2.000 -72.580 1.00 90.94 215 HIS A O 1
ATOM 1782 N N . GLU A 1 216 ? 59.112 1.931 -72.412 1.00 92.69 216 GLU A N 1
ATOM 1783 C CA . GLU A 1 216 ? 58.818 2.181 -73.823 1.00 92.69 216 GLU A CA 1
ATOM 1784 C C . GLU A 1 216 ? 59.382 3.533 -74.280 1.00 92.69 216 GLU A C 1
ATOM 1786 O O . GLU A 1 216 ? 60.195 3.571 -75.205 1.00 92.69 216 GLU A O 1
ATOM 1791 N N . TYR A 1 217 ? 59.097 4.613 -73.544 1.00 92.81 217 TYR A N 1
ATOM 1792 C CA . TYR A 1 217 ? 59.668 5.933 -73.830 1.00 92.81 217 TYR A CA 1
ATOM 1793 C C . TYR A 1 217 ? 61.200 5.936 -73.767 1.00 92.81 217 TYR A C 1
ATOM 1795 O O . TYR A 1 217 ? 61.857 6.584 -74.576 1.00 92.81 217 TYR A O 1
ATOM 1803 N N . LYS A 1 218 ? 61.819 5.172 -72.856 1.00 93.31 218 LYS A N 1
ATOM 1804 C CA . LYS A 1 218 ? 63.287 5.025 -72.827 1.00 93.31 218 LYS A CA 1
ATOM 1805 C C . LYS A 1 218 ? 63.837 4.345 -74.082 1.00 93.31 218 LYS A C 1
ATOM 1807 O O . LYS A 1 218 ? 64.929 4.700 -74.523 1.00 93.31 218 LYS A O 1
ATOM 1812 N N . LEU A 1 219 ? 63.141 3.347 -74.628 1.00 91.00 219 LEU A N 1
ATOM 1813 C CA . LEU A 1 219 ? 63.544 2.693 -75.877 1.00 91.00 219 LEU A CA 1
ATOM 1814 C C . LEU A 1 219 ? 63.395 3.641 -77.066 1.00 91.00 219 LEU A C 1
ATOM 1816 O O . LEU A 1 219 ? 64.284 3.690 -77.913 1.00 91.00 219 LEU A O 1
ATOM 1820 N N . GLU A 1 220 ? 62.315 4.414 -77.104 1.00 91.12 220 GLU A N 1
ATOM 1821 C CA . GLU A 1 220 ? 62.077 5.421 -78.135 1.00 91.12 220 GLU A CA 1
ATOM 1822 C C . GLU A 1 220 ? 63.148 6.519 -78.112 1.00 91.12 220 GLU A C 1
ATOM 1824 O O . GLU A 1 220 ? 63.769 6.794 -79.136 1.00 91.12 220 GLU A O 1
ATOM 1829 N N . VAL A 1 221 ? 63.491 7.035 -76.928 1.00 90.69 221 VAL A N 1
ATOM 1830 C CA . VAL A 1 221 ? 64.605 7.981 -76.749 1.00 90.69 221 VAL A CA 1
ATOM 1831 C C . VAL A 1 221 ? 65.933 7.390 -77.236 1.00 90.69 221 VAL A C 1
ATOM 1833 O O . VAL A 1 221 ? 66.714 8.088 -77.877 1.00 90.69 221 VAL A O 1
ATOM 1836 N N . LYS A 1 222 ? 66.204 6.100 -76.987 1.00 91.94 222 LYS A N 1
ATOM 1837 C CA . LYS A 1 222 ? 67.419 5.437 -77.498 1.00 91.94 222 LYS A CA 1
ATOM 1838 C C . LYS A 1 222 ? 67.436 5.314 -79.022 1.00 91.94 222 LYS A C 1
ATOM 1840 O O . LYS A 1 222 ? 68.507 5.452 -79.610 1.00 91.94 222 LYS A O 1
ATOM 1845 N N . LYS A 1 223 ? 66.290 5.035 -79.653 1.00 91.19 223 LYS A N 1
ATOM 1846 C CA . LYS A 1 223 ? 66.168 5.015 -81.120 1.00 91.19 223 LYS A CA 1
ATOM 1847 C C . LYS A 1 223 ? 66.451 6.401 -81.689 1.00 91.19 223 LYS A C 1
ATOM 1849 O O . LYS A 1 223 ? 67.337 6.526 -82.525 1.00 91.19 223 LYS A O 1
ATOM 1854 N N . LEU A 1 224 ? 65.805 7.431 -81.141 1.00 89.56 224 LEU A N 1
ATOM 1855 C CA . LEU A 1 224 ? 66.039 8.820 -81.532 1.00 89.56 224 LEU A CA 1
ATOM 1856 C C . LEU A 1 224 ? 67.507 9.231 -81.344 1.00 89.56 224 LEU A C 1
ATOM 1858 O O . LEU A 1 224 ? 68.071 9.883 -82.213 1.00 89.56 224 LEU A O 1
ATOM 1862 N N . ASP A 1 225 ? 68.172 8.811 -80.262 1.00 90.94 225 ASP A N 1
ATOM 1863 C CA . ASP A 1 225 ? 69.607 9.070 -80.062 1.00 90.94 225 ASP A CA 1
ATOM 1864 C C . ASP A 1 225 ? 70.488 8.368 -81.116 1.00 90.94 225 ASP A C 1
ATOM 1866 O O . ASP A 1 225 ? 71.483 8.930 -81.582 1.00 90.94 225 ASP A O 1
ATOM 1870 N N . HIS A 1 226 ? 70.124 7.151 -81.535 1.00 87.12 226 HIS A N 1
ATOM 1871 C CA . HIS A 1 226 ? 70.798 6.459 -82.636 1.00 87.12 226 HIS A CA 1
ATOM 1872 C C . HIS A 1 226 ? 70.583 7.176 -83.976 1.00 87.12 226 HIS A C 1
ATOM 1874 O O . HIS A 1 226 ? 71.552 7.419 -84.696 1.00 87.12 226 HIS A O 1
ATOM 1880 N N . ASP A 1 227 ? 69.355 7.599 -84.267 1.00 88.62 227 ASP A N 1
ATOM 1881 C CA . ASP A 1 227 ? 69.023 8.358 -85.475 1.00 88.62 227 ASP A CA 1
ATOM 1882 C C . ASP A 1 227 ? 69.752 9.706 -85.503 1.00 88.62 227 ASP A C 1
ATOM 1884 O O . ASP A 1 227 ? 70.341 10.072 -86.518 1.00 88.62 227 ASP A O 1
ATOM 1888 N N . ILE A 1 228 ? 69.833 10.409 -84.368 1.00 89.19 228 ILE A N 1
ATOM 1889 C CA . ILE A 1 228 ? 70.627 11.637 -84.224 1.00 89.19 228 ILE A CA 1
ATOM 1890 C C . ILE A 1 228 ? 72.110 11.366 -84.505 1.00 89.19 228 ILE A C 1
ATOM 1892 O O . ILE A 1 228 ? 72.773 12.184 -85.144 1.00 89.19 228 ILE A O 1
ATOM 1896 N N . LYS A 1 229 ? 72.669 10.239 -84.045 1.00 89.38 229 LYS A N 1
ATOM 1897 C CA . LYS A 1 229 ? 74.062 9.862 -84.347 1.00 89.38 229 LYS A CA 1
ATOM 1898 C C . LYS A 1 229 ? 74.267 9.581 -85.835 1.00 89.38 229 LYS A C 1
ATOM 1900 O O . LYS A 1 229 ? 75.266 10.045 -86.386 1.00 89.38 229 LYS A O 1
ATOM 1905 N N . ASN A 1 230 ? 73.328 8.889 -86.476 1.00 87.31 230 ASN A N 1
ATOM 1906 C CA . ASN A 1 230 ? 73.358 8.621 -87.914 1.00 87.31 230 ASN A CA 1
ATOM 1907 C C . ASN A 1 230 ? 73.280 9.930 -88.708 1.00 87.31 230 ASN A C 1
ATOM 1909 O O . ASN A 1 230 ? 74.171 10.213 -89.503 1.00 87.31 230 ASN A O 1
ATOM 1913 N N . LEU A 1 231 ? 72.326 10.806 -88.381 1.00 87.50 231 LEU A N 1
ATOM 1914 C CA . LEU A 1 231 ? 72.207 12.138 -88.978 1.00 87.50 231 LEU A CA 1
ATOM 1915 C C . LEU A 1 231 ? 73.458 12.994 -88.750 1.00 87.50 231 LEU A C 1
ATOM 1917 O O . LEU A 1 231 ? 73.893 13.700 -89.655 1.00 87.50 231 LEU A O 1
ATOM 1921 N N . LYS A 1 232 ? 74.095 12.921 -87.573 1.00 88.12 232 LYS A N 1
ATOM 1922 C CA . LYS A 1 232 ? 75.388 13.585 -87.323 1.00 88.12 232 LYS A CA 1
ATOM 1923 C C . LYS A 1 232 ? 76.497 13.035 -88.221 1.00 88.12 232 LYS A C 1
ATOM 1925 O O . LYS A 1 232 ? 77.340 13.808 -88.681 1.00 88.12 232 LYS A O 1
ATOM 1930 N N . HIS A 1 233 ? 76.525 11.726 -88.460 1.00 82.44 233 HIS A N 1
ATOM 1931 C CA . HIS A 1 233 ? 77.487 11.103 -89.365 1.00 82.44 233 HIS A CA 1
ATOM 1932 C C . HIS A 1 233 ? 77.239 11.522 -90.819 1.00 82.44 233 HIS A C 1
ATOM 1934 O O . HIS A 1 233 ? 78.174 11.953 -91.495 1.00 82.44 233 HIS A O 1
ATOM 1940 N N . ASP A 1 234 ? 75.984 11.510 -91.261 1.00 81.44 234 ASP A N 1
ATOM 1941 C CA . ASP A 1 234 ? 75.574 11.967 -92.589 1.00 81.44 234 ASP A CA 1
ATOM 1942 C C . ASP A 1 234 ? 75.868 13.449 -92.794 1.00 81.44 234 ASP A C 1
ATOM 1944 O O . ASP A 1 234 ? 76.418 13.835 -93.824 1.00 81.44 234 ASP A O 1
ATOM 1948 N N . PHE A 1 235 ? 75.612 14.283 -91.785 1.00 84.88 235 PHE A N 1
ATOM 1949 C CA . PHE A 1 235 ? 75.980 15.693 -91.796 1.00 84.88 235 PHE A CA 1
ATOM 1950 C C . PHE A 1 235 ? 77.496 15.875 -91.917 1.00 84.88 235 PHE A C 1
ATOM 1952 O O . PHE A 1 235 ? 77.961 16.684 -92.718 1.00 84.88 235 PHE A O 1
ATOM 1959 N N . LYS A 1 236 ? 78.296 15.089 -91.186 1.00 83.12 236 LYS A N 1
ATOM 1960 C CA . LYS A 1 236 ? 79.763 15.108 -91.300 1.00 83.12 236 LYS A CA 1
ATOM 1961 C C . LYS A 1 236 ? 80.231 14.664 -92.691 1.00 83.12 236 LYS A C 1
ATOM 1963 O O . LYS A 1 236 ? 81.131 15.283 -93.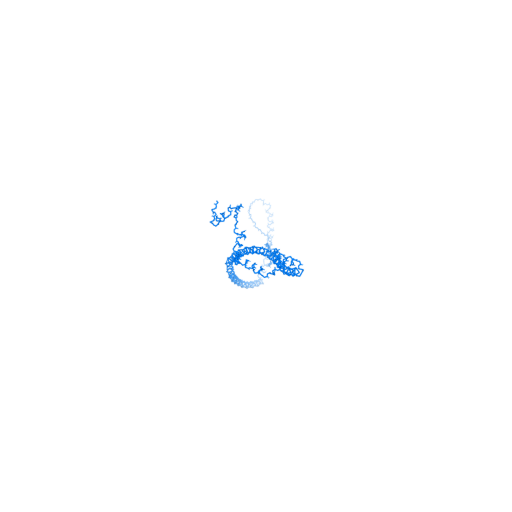255 1.00 83.12 236 LYS A O 1
ATOM 1968 N N . ASN A 1 237 ? 79.603 13.642 -93.270 1.00 77.81 237 ASN A N 1
ATOM 1969 C CA . ASN A 1 237 ? 79.887 13.166 -94.624 1.00 77.81 237 ASN A CA 1
ATOM 1970 C C . ASN A 1 237 ? 79.499 14.201 -95.686 1.00 77.81 237 ASN A C 1
ATOM 1972 O O . ASN A 1 237 ? 80.267 14.439 -96.618 1.00 77.81 237 ASN A O 1
ATOM 1976 N N . SER A 1 238 ? 78.354 14.859 -95.521 1.00 75.06 238 SER A N 1
ATOM 1977 C CA . SER A 1 238 ? 77.900 15.964 -96.365 1.00 75.06 238 SER A CA 1
ATOM 1978 C C . SER A 1 238 ? 78.853 17.159 -96.276 1.00 75.06 238 SER A C 1
ATOM 1980 O O . SER A 1 238 ? 79.324 17.647 -97.299 1.00 75.06 238 SER A O 1
ATOM 1982 N N . LYS A 1 239 ? 79.285 17.540 -95.067 1.00 78.06 239 LYS A N 1
ATOM 1983 C CA . LYS A 1 239 ? 80.295 18.586 -94.847 1.00 78.06 239 LYS A CA 1
ATOM 1984 C C . LYS A 1 239 ? 81.645 18.238 -95.486 1.00 78.06 239 LYS A C 1
ATOM 1986 O O . LYS A 1 239 ? 82.288 19.100 -96.074 1.00 78.06 239 LYS A O 1
ATOM 1991 N N . ASN A 1 240 ? 82.063 16.972 -95.447 1.00 72.06 240 ASN A N 1
ATOM 1992 C CA . ASN A 1 240 ? 83.264 16.513 -96.153 1.00 72.06 240 ASN A CA 1
ATOM 1993 C C . ASN A 1 240 ? 83.106 16.568 -97.684 1.00 72.06 240 ASN A C 1
ATOM 1995 O O . ASN A 1 240 ? 84.072 16.878 -98.380 1.00 72.06 240 ASN A O 1
ATOM 1999 N N . LYS A 1 241 ? 81.910 16.287 -98.221 1.00 68.56 241 LYS A N 1
ATOM 2000 C CA . LYS A 1 241 ? 81.601 16.482 -99.649 1.00 68.56 241 LYS A CA 1
ATOM 2001 C C . LYS A 1 241 ? 81.606 17.965 -100.023 1.00 68.56 241 LYS A C 1
ATOM 2003 O O . LYS A 1 241 ? 82.157 18.306 -101.060 1.00 68.56 241 LYS A O 1
ATOM 2008 N N . GLU A 1 242 ? 81.090 18.839 -99.163 1.00 64.88 242 GLU A N 1
ATOM 2009 C CA . GLU A 1 242 ? 81.122 20.293 -99.354 1.00 64.88 242 GLU A CA 1
ATOM 2010 C C . GLU A 1 242 ? 82.564 20.830 -99.371 1.00 64.88 242 GLU A C 1
ATOM 2012 O O . GLU A 1 242 ? 82.928 21.615 -100.241 1.00 64.88 242 GLU A O 1
ATOM 2017 N N . VAL A 1 243 ? 83.431 20.351 -98.472 1.00 63.88 243 VAL A N 1
ATOM 2018 C CA . VAL A 1 243 ? 84.865 20.697 -98.470 1.00 63.88 243 VAL A CA 1
ATOM 2019 C C . VAL A 1 243 ? 85.578 20.176 -99.727 1.00 63.88 243 VAL A C 1
ATOM 2021 O O . VAL A 1 243 ? 86.467 20.847 -100.246 1.00 63.88 243 VAL A O 1
ATOM 2024 N N . LYS A 1 244 ? 85.182 19.011 -100.260 1.00 59.88 244 LYS A N 1
ATOM 2025 C CA . LYS A 1 244 ? 85.691 18.507 -101.548 1.00 59.88 244 LYS A CA 1
ATOM 2026 C C . LYS A 1 244 ? 85.180 19.323 -102.741 1.00 59.88 244 LYS A C 1
ATOM 2028 O O . LYS A 1 244 ? 85.963 19.575 -103.645 1.00 59.88 244 LYS A O 1
ATOM 2033 N N . ALA A 1 245 ? 83.925 19.771 -102.727 1.00 56.75 245 ALA A N 1
ATOM 2034 C CA . ALA A 1 245 ? 83.365 20.639 -103.764 1.00 56.75 245 ALA A CA 1
ATOM 2035 C C . ALA A 1 245 ? 84.071 22.006 -103.803 1.00 56.75 245 ALA A C 1
ATOM 2037 O O . ALA A 1 245 ? 84.438 22.469 -104.876 1.00 56.75 245 ALA A O 1
ATOM 2038 N N . LYS A 1 246 ? 84.386 22.586 -102.637 1.00 56.03 246 LYS A N 1
ATOM 2039 C CA . LYS A 1 246 ? 85.155 23.841 -102.543 1.00 56.03 246 LYS A CA 1
ATOM 2040 C C . LYS A 1 246 ? 86.602 23.713 -103.041 1.00 56.03 246 LYS A C 1
ATOM 2042 O O . LYS A 1 246 ? 87.148 24.683 -103.542 1.00 56.03 246 LYS A O 1
ATOM 2047 N N . LYS A 1 247 ? 87.209 22.519 -102.983 1.00 56.12 247 LYS A N 1
ATOM 2048 C CA . LYS A 1 247 ? 88.526 22.249 -103.598 1.00 56.12 247 LYS A CA 1
ATOM 2049 C C . LYS A 1 247 ? 88.488 22.114 -105.125 1.00 56.12 247 LYS A C 1
ATOM 2051 O O . LYS A 1 247 ? 89.510 22.324 -105.758 1.00 56.12 247 LYS A O 1
ATOM 2056 N N . VAL A 1 248 ? 87.341 21.780 -105.719 1.00 54.69 248 VAL A N 1
ATOM 2057 C CA . VAL A 1 248 ? 87.174 21.743 -107.187 1.00 54.69 248 VAL A CA 1
ATOM 2058 C C . VAL A 1 248 ? 86.969 23.157 -107.756 1.00 54.69 248 VAL A C 1
ATOM 2060 O O . VAL A 1 248 ? 87.304 23.410 -108.907 1.00 54.69 248 VAL A O 1
ATOM 2063 N N . GLU A 1 249 ? 86.505 24.104 -106.936 1.00 52.47 249 GLU A N 1
ATOM 2064 C CA . GLU A 1 249 ? 86.304 25.513 -107.309 1.00 52.47 249 GLU A CA 1
ATOM 2065 C C . GLU A 1 249 ? 87.614 26.331 -107.410 1.00 52.47 249 GLU A C 1
ATOM 2067 O O . GLU A 1 249 ? 87.649 27.348 -108.100 1.00 52.47 249 GLU A O 1
ATOM 2072 N N . GLU A 1 250 ? 88.709 25.892 -106.773 1.00 53.81 250 GLU A N 1
ATOM 2073 C CA . GLU A 1 250 ? 90.002 26.605 -106.780 1.00 53.81 250 GLU A CA 1
ATOM 2074 C C . GLU A 1 250 ? 90.957 26.199 -107.925 1.00 53.81 250 GLU A C 1
ATOM 2076 O O . GLU A 1 250 ? 91.848 26.981 -108.262 1.00 53.81 250 GLU A O 1
ATOM 2081 N N . ASP A 1 251 ? 90.749 25.051 -108.587 1.00 48.09 251 ASP A N 1
ATOM 2082 C CA . ASP A 1 251 ? 91.702 24.497 -109.574 1.00 48.09 251 ASP A CA 1
ATOM 2083 C C . ASP A 1 251 ? 91.310 24.678 -111.057 1.00 48.09 251 ASP A C 1
ATOM 2085 O O . ASP A 1 251 ? 92.096 24.355 -111.954 1.00 48.09 251 ASP A O 1
ATOM 2089 N N . ASP A 1 252 ? 90.150 25.265 -111.369 1.00 48.47 252 ASP A N 1
ATOM 2090 C CA . ASP A 1 252 ? 89.670 25.348 -112.755 1.00 48.47 252 ASP A CA 1
ATOM 2091 C C . ASP A 1 252 ? 90.170 26.607 -113.501 1.00 48.47 252 ASP A C 1
ATOM 2093 O O . ASP A 1 252 ? 89.438 27.553 -113.816 1.00 48.47 252 ASP A O 1
ATOM 2097 N N . LYS A 1 253 ? 91.473 26.619 -113.824 1.00 57.12 253 LYS A N 1
ATOM 2098 C CA . LYS A 1 253 ? 92.115 27.615 -114.716 1.00 57.12 253 LYS A CA 1
ATOM 2099 C C . LYS A 1 253 ? 91.478 27.677 -116.119 1.00 57.12 253 LYS A C 1
ATOM 2101 O O . LYS A 1 253 ? 91.688 28.660 -116.831 1.00 57.12 253 LYS A O 1
ATOM 2106 N N . ASN A 1 254 ? 90.662 26.694 -116.503 1.00 57.00 254 ASN A N 1
ATOM 2107 C CA . ASN A 1 254 ? 89.987 26.650 -117.801 1.00 57.00 254 ASN A CA 1
ATOM 2108 C C . ASN A 1 254 ? 88.740 27.550 -117.878 1.00 57.00 254 ASN A C 1
ATOM 2110 O O . ASN A 1 254 ? 88.415 28.035 -118.962 1.00 57.00 254 ASN A O 1
ATOM 2114 N N . LEU A 1 255 ? 88.095 27.879 -116.750 1.00 54.69 255 LEU A N 1
ATOM 2115 C CA . LEU A 1 255 ? 86.901 28.738 -116.747 1.00 54.69 255 LEU A CA 1
ATOM 2116 C C . LEU A 1 255 ? 87.244 30.235 -116.914 1.00 54.69 255 LEU A C 1
ATOM 2118 O O . LEU A 1 255 ? 86.495 30.982 -117.543 1.00 54.69 255 LEU A O 1
ATOM 2122 N N . LYS A 1 256 ? 88.420 30.672 -116.436 1.00 57.09 256 LYS A N 1
ATOM 2123 C CA . LYS A 1 256 ? 88.896 32.064 -116.586 1.00 57.09 256 LYS A CA 1
ATOM 2124 C C . LYS A 1 256 ? 89.426 32.379 -117.994 1.00 57.09 256 LYS A C 1
ATOM 2126 O O . LYS A 1 256 ? 89.291 33.513 -118.444 1.00 57.09 256 LYS A O 1
ATOM 2131 N N . ASN A 1 257 ? 89.950 31.387 -118.720 1.00 56.56 257 ASN A N 1
ATOM 2132 C CA . ASN A 1 257 ? 90.413 31.566 -120.105 1.00 56.56 257 ASN A CA 1
ATOM 2133 C C . ASN A 1 257 ? 89.267 31.523 -121.139 1.00 56.56 257 ASN A C 1
ATOM 2135 O O . ASN A 1 257 ? 89.350 32.204 -122.160 1.00 56.56 257 ASN A O 1
ATOM 2139 N N . ALA A 1 258 ? 88.161 30.821 -120.857 1.00 55.75 258 ALA A N 1
ATOM 2140 C CA . ALA A 1 258 ? 86.967 30.823 -121.714 1.00 55.75 258 ALA A CA 1
ATOM 2141 C C . ALA A 1 258 ? 86.197 32.162 -121.676 1.00 55.75 258 ALA A C 1
ATOM 2143 O O . ALA A 1 258 ? 85.664 32.608 -122.692 1.00 55.75 258 ALA A O 1
ATOM 2144 N N . GLN A 1 259 ? 86.194 32.859 -120.533 1.00 56.41 259 GLN A N 1
ATOM 2145 C CA . GLN A 1 259 ? 85.562 34.181 -120.403 1.00 56.41 259 GLN A CA 1
ATOM 2146 C C . GLN A 1 259 ? 86.376 35.321 -121.048 1.00 56.41 259 GLN A C 1
ATOM 2148 O O . GLN A 1 259 ? 85.800 36.345 -121.416 1.00 56.41 259 GLN A O 1
ATOM 2153 N N . ALA A 1 260 ? 87.689 35.153 -121.247 1.00 58.16 260 ALA A N 1
ATOM 2154 C CA . ALA A 1 260 ? 88.535 36.152 -121.908 1.00 58.16 260 ALA A CA 1
ATOM 2155 C C . ALA A 1 260 ? 88.423 36.123 -123.448 1.00 58.16 260 ALA A C 1
ATOM 2157 O O . ALA A 1 260 ? 88.431 37.184 -124.068 1.00 58.16 260 ALA A O 1
ATOM 2158 N N . LEU A 1 261 ? 88.240 34.942 -124.058 1.00 57.72 261 LEU A N 1
ATOM 2159 C CA . LEU A 1 261 ? 88.022 34.780 -125.509 1.00 57.72 261 LEU A CA 1
ATOM 2160 C C . LEU A 1 261 ? 86.595 35.170 -125.944 1.00 57.72 261 LEU A C 1
ATOM 2162 O O . LEU A 1 261 ? 86.406 35.747 -127.013 1.00 57.72 261 LEU A O 1
ATOM 2166 N N . SER A 1 262 ? 85.592 34.963 -125.081 1.00 58.94 262 SER A N 1
ATOM 2167 C CA . SER A 1 262 ? 84.199 35.336 -125.374 1.00 58.94 262 SER A CA 1
ATOM 2168 C C . SER A 1 262 ? 83.953 36.852 -125.400 1.00 58.94 262 SER A C 1
ATOM 2170 O O . SER A 1 262 ? 83.021 37.296 -126.067 1.00 58.94 262 SER A O 1
ATOM 2172 N N . ASN A 1 263 ? 84.754 37.659 -124.697 1.00 59.19 263 ASN A N 1
ATOM 2173 C CA . ASN A 1 263 ? 84.555 39.113 -124.635 1.00 59.19 263 ASN A CA 1
ATOM 2174 C C . ASN A 1 263 ? 85.259 39.869 -125.781 1.00 59.19 263 ASN A C 1
ATOM 2176 O O . ASN A 1 263 ? 84.813 40.951 -126.173 1.00 59.19 263 ASN A O 1
ATOM 2180 N N . THR A 1 264 ? 86.315 39.306 -126.376 1.00 63.25 264 THR A N 1
ATOM 2181 C CA . THR A 1 264 ? 86.991 39.887 -127.550 1.00 63.25 264 THR A CA 1
ATOM 2182 C C . THR A 1 264 ? 86.280 39.537 -128.860 1.00 63.25 264 THR A C 1
ATOM 2184 O O . THR A 1 264 ? 86.139 40.397 -129.724 1.00 63.25 264 THR A O 1
ATOM 2187 N N . GLU A 1 265 ? 85.728 38.328 -128.989 1.00 60.44 265 GLU A N 1
ATO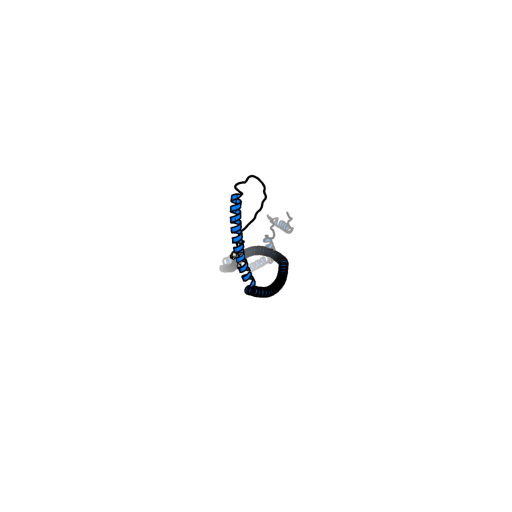M 2188 C CA . GLU A 1 265 ? 84.945 37.935 -130.171 1.00 60.44 265 GLU A CA 1
ATOM 2189 C C . GLU A 1 265 ? 83.539 38.564 -130.189 1.00 60.44 265 GLU A C 1
ATOM 2191 O O . GLU A 1 265 ? 83.054 38.959 -131.252 1.00 60.44 265 GLU A O 1
ATOM 2196 N N . ALA A 1 266 ? 82.910 38.765 -129.022 1.00 62.19 266 ALA A N 1
ATOM 2197 C CA . ALA A 1 266 ? 81.627 39.470 -128.923 1.00 62.19 266 ALA A CA 1
ATOM 2198 C C . ALA A 1 266 ? 81.729 40.961 -129.307 1.00 62.19 266 ALA A C 1
ATOM 2200 O O . ALA A 1 266 ? 80.822 41.498 -129.945 1.00 62.19 266 ALA A O 1
ATOM 2201 N N . THR A 1 267 ? 82.847 41.626 -128.993 1.00 66.38 267 THR A N 1
ATOM 2202 C CA . THR A 1 267 ? 83.054 43.047 -129.331 1.00 66.38 267 THR A CA 1
ATOM 2203 C C . THR A 1 267 ? 83.398 43.268 -130.810 1.00 66.38 267 THR A C 1
ATOM 2205 O O . THR A 1 267 ? 82.987 44.281 -131.388 1.00 66.38 267 THR A O 1
ATOM 2208 N N . ASP A 1 268 ? 84.063 42.312 -131.467 1.00 67.56 268 ASP A N 1
ATOM 2209 C CA . ASP A 1 268 ? 84.311 42.347 -132.917 1.00 67.56 268 ASP A CA 1
ATOM 2210 C C . ASP A 1 268 ? 83.064 41.978 -133.742 1.00 67.56 268 ASP A C 1
ATOM 2212 O O . ASP A 1 268 ? 82.817 42.574 -134.800 1.00 67.56 268 ASP A O 1
ATOM 2216 N N . LEU A 1 269 ? 82.214 41.076 -133.234 1.00 67.25 269 LEU A N 1
ATOM 2217 C CA . LEU A 1 269 ? 80.896 40.798 -133.812 1.00 67.25 269 LEU A CA 1
ATOM 2218 C C . LEU A 1 269 ? 79.946 41.996 -133.671 1.00 67.25 269 LEU A C 1
ATOM 2220 O O . LEU A 1 269 ? 79.303 42.364 -134.653 1.00 67.25 269 LEU A O 1
ATOM 2224 N N . GLU A 1 270 ? 79.912 42.687 -132.526 1.00 67.69 270 GLU A N 1
ATOM 2225 C CA . GLU A 1 270 ? 79.118 43.918 -132.373 1.00 67.69 270 GLU A CA 1
ATOM 2226 C C . GLU A 1 270 ? 79.588 45.055 -133.297 1.00 67.69 270 GLU A C 1
ATOM 2228 O O . GLU A 1 270 ? 78.755 45.775 -133.856 1.00 67.69 270 GLU A O 1
ATOM 2233 N N . LYS A 1 271 ? 80.901 45.215 -133.527 1.00 72.62 271 LYS A N 1
ATOM 2234 C CA . LYS A 1 271 ? 81.427 46.203 -134.492 1.00 72.62 271 LYS A CA 1
ATOM 2235 C C . LYS A 1 271 ? 81.046 45.865 -135.934 1.00 72.62 271 LYS A C 1
ATOM 2237 O O . LYS A 1 271 ? 80.660 46.766 -136.684 1.00 72.62 271 LYS A O 1
ATOM 2242 N N . ARG A 1 272 ? 81.101 44.586 -136.328 1.00 72.06 272 ARG A N 1
ATOM 2243 C CA . ARG A 1 272 ? 80.662 44.128 -137.660 1.00 72.06 272 ARG A CA 1
ATOM 2244 C C . ARG A 1 272 ? 79.152 44.268 -137.845 1.00 72.06 272 ARG A C 1
ATOM 2246 O O . ARG A 1 272 ? 78.730 44.737 -138.899 1.00 72.06 272 ARG A O 1
ATOM 2253 N N . ILE A 1 273 ? 78.353 43.965 -136.821 1.00 70.62 273 ILE A N 1
ATOM 2254 C CA . ILE A 1 273 ? 76.893 44.139 -136.841 1.00 70.62 273 ILE A CA 1
ATOM 2255 C C . ILE A 1 273 ? 76.522 45.628 -136.920 1.00 70.62 273 ILE A C 1
ATOM 2257 O O . ILE A 1 273 ? 75.682 45.982 -137.742 1.00 70.62 273 ILE A O 1
ATOM 2261 N N . ARG A 1 274 ? 77.193 46.534 -136.190 1.00 69.81 274 ARG A N 1
ATOM 2262 C CA . ARG A 1 274 ? 76.936 47.987 -136.301 1.00 69.81 274 ARG A CA 1
ATOM 2263 C C . ARG A 1 274 ? 77.353 48.578 -137.655 1.00 69.81 274 ARG A C 1
ATOM 2265 O O . ARG A 1 274 ? 76.649 49.449 -138.163 1.00 69.81 274 ARG A O 1
ATOM 2272 N N . ASN A 1 275 ? 78.444 48.108 -138.270 1.00 71.88 275 ASN A N 1
ATOM 2273 C CA . ASN A 1 275 ? 78.824 48.527 -139.630 1.00 71.88 275 ASN A CA 1
ATOM 2274 C C . ASN A 1 275 ? 77.881 47.956 -140.701 1.00 71.88 275 ASN A C 1
ATOM 2276 O O . ASN A 1 275 ? 77.497 48.674 -141.623 1.00 71.88 275 ASN A O 1
ATOM 2280 N N . ALA A 1 276 ? 77.443 46.703 -140.554 1.00 68.12 276 ALA A N 1
ATOM 2281 C CA . ALA A 1 276 ? 76.442 46.104 -141.433 1.00 68.12 276 ALA A CA 1
ATOM 2282 C C . ALA A 1 276 ? 75.076 46.802 -141.299 1.00 68.12 276 ALA A C 1
ATOM 2284 O O . ALA A 1 276 ? 74.448 47.092 -142.310 1.00 68.12 276 ALA A O 1
ATOM 2285 N N . GLN A 1 277 ? 74.649 47.169 -140.085 1.00 69.31 277 GLN A N 1
ATOM 2286 C CA . GLN A 1 277 ? 73.408 47.913 -139.839 1.00 69.31 277 GLN A CA 1
ATOM 2287 C C . GLN A 1 277 ? 73.471 49.366 -140.334 1.00 69.31 277 GLN A C 1
ATOM 2289 O O . GLN A 1 277 ? 72.465 49.864 -140.836 1.00 69.31 277 GLN A O 1
ATOM 2294 N N . LYS A 1 278 ? 74.632 50.040 -140.287 1.00 67.25 278 LYS A N 1
ATOM 2295 C CA . LYS A 1 278 ? 74.828 51.353 -140.939 1.00 67.25 278 LYS A CA 1
ATOM 2296 C C . LYS A 1 278 ? 74.713 51.263 -142.466 1.00 67.25 278 LYS A C 1
ATOM 2298 O O . LYS A 1 278 ? 74.001 52.063 -143.062 1.00 67.25 278 LYS A O 1
ATOM 2303 N N . ASN A 1 279 ? 75.317 50.249 -143.090 1.00 63.28 279 ASN A N 1
ATOM 2304 C CA . ASN A 1 279 ? 75.195 50.032 -144.538 1.00 63.28 279 ASN A CA 1
ATOM 2305 C C . ASN A 1 279 ? 73.776 49.589 -144.947 1.00 63.28 279 ASN A C 1
ATOM 2307 O O . ASN A 1 279 ? 73.277 49.990 -145.997 1.00 63.28 279 ASN A O 1
ATOM 2311 N N . PHE A 1 280 ? 73.093 48.807 -144.106 1.00 68.00 280 PHE A N 1
ATOM 2312 C CA . PHE A 1 280 ? 71.720 48.357 -144.343 1.00 68.00 280 PHE A CA 1
ATOM 2313 C C . PHE A 1 280 ? 70.694 49.482 -144.144 1.00 68.00 280 PHE A C 1
ATOM 2315 O O . PHE A 1 280 ? 69.722 49.549 -144.886 1.00 68.00 280 PHE A O 1
ATOM 2322 N N . THR A 1 281 ? 70.921 50.419 -143.216 1.00 61.94 281 THR A N 1
ATOM 2323 C CA . THR A 1 281 ? 70.053 51.600 -143.031 1.00 61.94 281 THR A CA 1
ATOM 2324 C C . THR A 1 281 ? 70.269 52.682 -144.096 1.00 61.94 281 THR A C 1
ATOM 2326 O O . THR A 1 281 ? 69.300 53.323 -144.493 1.00 61.94 281 THR A O 1
ATOM 2329 N N . GLU A 1 282 ? 71.479 52.838 -144.641 1.00 61.41 282 GLU A N 1
ATOM 2330 C CA . GLU A 1 282 ? 71.747 53.639 -145.853 1.00 61.41 282 GLU A CA 1
ATOM 2331 C C . GLU A 1 282 ? 71.055 53.058 -147.105 1.00 61.41 282 GLU A C 1
ATOM 2333 O O . GLU A 1 282 ? 70.463 53.794 -147.898 1.00 61.41 282 GLU A O 1
ATOM 2338 N N . LEU A 1 283 ? 71.056 51.728 -147.264 1.00 58.78 283 LEU A N 1
ATOM 2339 C CA . LEU A 1 283 ? 70.374 51.038 -148.369 1.00 58.78 283 LEU A CA 1
ATOM 2340 C C . LEU A 1 283 ? 68.848 50.982 -148.195 1.00 58.78 283 LEU A C 1
ATOM 2342 O O . LEU A 1 283 ? 68.124 51.106 -149.182 1.00 58.78 283 LEU A O 1
ATOM 2346 N N . LEU A 1 284 ? 68.342 50.867 -146.964 1.00 57.25 284 LEU A N 1
ATOM 2347 C CA . LEU A 1 284 ? 66.909 50.948 -146.668 1.00 57.25 284 LEU A CA 1
ATOM 2348 C C . LEU A 1 284 ? 66.374 52.379 -146.765 1.00 57.25 284 LEU A C 1
ATOM 2350 O O . LEU A 1 284 ? 65.263 52.544 -147.243 1.00 57.25 284 LEU A O 1
ATOM 2354 N N . LYS A 1 285 ? 67.150 53.429 -146.460 1.00 57.81 285 LYS A N 1
ATOM 2355 C CA . LYS A 1 285 ? 66.750 54.817 -146.779 1.00 57.81 285 LYS A CA 1
ATOM 2356 C C . LYS A 1 285 ? 66.683 55.087 -148.289 1.00 57.81 285 LYS A C 1
ATOM 2358 O O . LYS A 1 285 ? 65.882 55.911 -148.714 1.00 57.81 285 LYS A O 1
ATOM 2363 N N . LYS A 1 286 ? 67.459 54.362 -149.107 1.00 54.72 286 LYS A N 1
ATOM 2364 C CA . LYS A 1 286 ? 67.348 54.383 -150.580 1.00 54.72 286 LYS A CA 1
ATOM 2365 C C . LYS A 1 286 ? 66.213 53.513 -151.138 1.00 54.72 286 LYS A C 1
ATOM 2367 O O . LYS A 1 286 ? 65.863 53.678 -152.301 1.00 54.72 286 LYS A O 1
ATOM 2372 N N . LYS A 1 287 ? 65.642 52.598 -150.345 1.00 49.41 287 LYS A N 1
ATOM 2373 C CA . LYS A 1 287 ? 64.652 51.606 -150.809 1.00 49.41 287 LYS A CA 1
ATOM 2374 C C . LYS A 1 287 ? 63.274 51.725 -150.139 1.00 49.41 287 LYS A C 1
ATOM 2376 O O . LYS A 1 287 ? 62.301 51.248 -150.697 1.00 49.41 287 LYS A O 1
ATOM 2381 N N . ALA A 1 288 ? 63.165 52.424 -149.012 1.00 51.59 288 ALA A N 1
ATOM 2382 C CA . ALA A 1 288 ? 61.927 52.698 -148.274 1.00 51.59 288 ALA A CA 1
ATOM 2383 C C . ALA A 1 288 ? 61.450 54.156 -148.452 1.00 51.59 288 ALA A C 1
ATOM 2385 O O . ALA A 1 288 ? 60.921 54.772 -147.534 1.00 51.59 288 ALA A O 1
ATOM 2386 N N . ILE A 1 289 ? 61.675 54.701 -149.655 1.00 48.06 289 ILE A N 1
ATOM 2387 C CA . ILE A 1 289 ? 60.844 55.768 -150.239 1.00 48.06 289 ILE A CA 1
ATOM 2388 C C . ILE A 1 289 ? 59.873 55.176 -151.296 1.00 48.06 289 ILE A C 1
ATOM 2390 O O . ILE A 1 289 ? 58.993 55.883 -151.765 1.00 48.06 289 ILE A O 1
ATOM 2394 N N . VAL A 1 290 ? 59.949 53.874 -151.636 1.00 45.69 290 VAL A N 1
ATOM 2395 C CA . VAL A 1 290 ? 58.960 53.177 -152.493 1.00 45.69 290 VAL A CA 1
ATOM 2396 C C . VAL A 1 290 ? 58.952 51.675 -152.127 1.00 45.69 290 VAL A C 1
ATOM 2398 O O . VAL A 1 290 ? 59.810 50.934 -152.584 1.00 45.69 290 VAL A O 1
ATOM 2401 N N . GLU A 1 291 ? 58.086 51.087 -151.302 1.00 50.19 291 GLU A N 1
ATOM 2402 C CA . GLU A 1 291 ? 56.761 51.481 -150.812 1.00 50.19 291 GLU A CA 1
ATOM 2403 C C . GLU A 1 291 ? 55.807 51.954 -151.919 1.00 50.19 291 GLU A C 1
ATOM 2405 O O . GLU A 1 291 ? 55.252 53.042 -151.908 1.00 50.19 291 GLU A O 1
ATOM 2410 N N . SER A 1 292 ? 55.627 51.078 -152.908 1.00 31.08 292 SER A N 1
ATOM 2411 C CA . SER A 1 292 ? 54.309 50.474 -153.122 1.00 31.08 292 SER A CA 1
ATOM 2412 C C . SER A 1 292 ? 54.462 48.949 -153.109 1.00 31.08 292 SER A C 1
ATOM 2414 O O . SER A 1 292 ? 55.357 48.396 -153.743 1.00 31.08 292 SER A O 1
ATOM 2416 N N . ASP A 1 293 ? 53.564 48.311 -152.361 1.00 29.89 293 ASP A N 1
ATOM 2417 C CA . ASP A 1 293 ? 53.049 46.960 -152.582 1.00 29.89 293 ASP A CA 1
ATOM 2418 C C . ASP A 1 293 ? 53.936 45.737 -152.287 1.00 29.89 293 ASP A C 1
ATOM 2420 O O . ASP A 1 293 ? 54.590 45.187 -153.169 1.00 29.89 293 ASP A O 1
ATOM 2424 N N . LYS A 1 294 ? 53.790 45.185 -151.068 1.00 34.66 294 LYS A N 1
ATOM 2425 C CA . LYS A 1 294 ? 52.947 43.989 -150.784 1.00 34.66 294 LYS A CA 1
ATOM 2426 C C . LYS A 1 294 ? 53.404 43.203 -149.542 1.00 34.66 294 LYS A C 1
ATOM 2428 O O . LYS A 1 294 ? 54.519 42.704 -149.542 1.00 34.66 294 LYS A O 1
ATOM 2433 N N . LEU A 1 295 ? 52.434 42.998 -148.626 1.00 34.53 295 LEU A N 1
ATOM 2434 C CA . LEU A 1 295 ? 52.055 41.745 -147.913 1.00 34.53 295 LEU A CA 1
ATOM 2435 C C . LEU A 1 295 ? 53.144 41.064 -147.044 1.00 34.53 295 LEU A C 1
ATOM 2437 O O . LEU A 1 295 ? 54.315 41.089 -147.371 1.00 34.53 295 LEU A O 1
ATOM 2441 N N . LEU A 1 296 ? 52.918 40.323 -145.960 1.00 32.56 296 LEU A N 1
ATOM 2442 C CA . LEU A 1 296 ? 51.824 39.861 -145.092 1.00 32.56 296 LEU A CA 1
ATOM 2443 C C . LEU A 1 296 ? 52.619 39.267 -143.886 1.00 32.56 296 LEU A C 1
ATOM 2445 O O . LEU A 1 296 ? 53.607 38.580 -144.115 1.00 32.56 296 LEU A O 1
ATOM 2449 N N . VAL A 1 297 ? 52.370 39.656 -142.633 1.00 35.19 297 VAL A N 1
ATOM 2450 C CA . VAL A 1 297 ? 51.636 38.878 -141.603 1.00 35.19 297 VAL A CA 1
ATOM 2451 C C . VAL A 1 297 ? 52.411 37.713 -140.926 1.00 35.19 297 VAL A C 1
ATOM 2453 O O . VAL A 1 297 ? 53.000 36.859 -141.576 1.00 35.19 297 VAL A O 1
ATOM 2456 N N . ILE A 1 298 ? 52.260 37.685 -139.586 1.00 35.34 298 ILE A N 1
ATOM 2457 C CA . ILE A 1 298 ? 52.386 36.598 -138.574 1.00 35.34 298 ILE A CA 1
ATOM 2458 C C . ILE A 1 298 ? 53.576 36.634 -137.583 1.00 35.34 298 ILE A C 1
ATOM 2460 O O . ILE A 1 298 ? 54.661 36.134 -137.843 1.00 35.34 298 ILE A O 1
ATOM 2464 N N . MET A 1 299 ? 53.258 37.198 -136.405 1.00 29.94 299 MET A N 1
ATOM 2465 C CA . MET A 1 299 ? 53.403 36.708 -135.012 1.00 29.94 299 MET A CA 1
ATO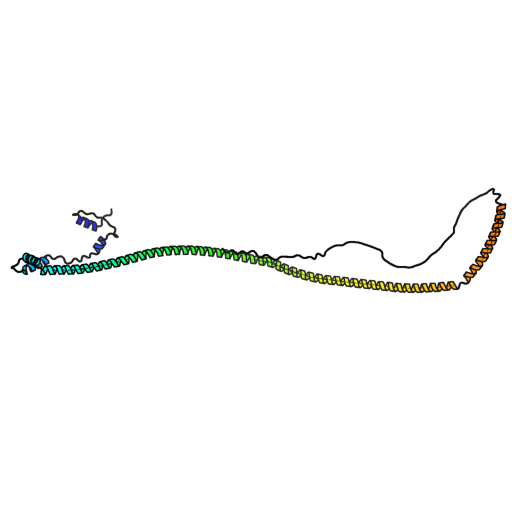M 2466 C C . MET A 1 299 ? 54.622 35.868 -134.573 1.00 29.94 299 MET A C 1
ATOM 2468 O O . MET A 1 299 ? 54.795 34.746 -135.033 1.00 29.94 299 MET A O 1
ATOM 2472 N N . HIS A 1 300 ? 55.353 36.320 -133.543 1.00 32.53 300 HIS A N 1
ATOM 2473 C CA . HIS A 1 300 ? 55.169 36.028 -132.095 1.00 32.53 300 HIS A CA 1
ATOM 2474 C C . HIS A 1 300 ? 56.478 36.352 -131.321 1.00 32.53 300 HIS A C 1
ATOM 2476 O O . HIS A 1 300 ? 57.553 36.013 -131.801 1.00 32.53 300 HIS A O 1
ATOM 2482 N N . ASP A 1 301 ? 56.341 37.044 -130.172 1.00 36.56 301 ASP A N 1
ATOM 2483 C CA . ASP A 1 301 ? 57.054 36.985 -128.857 1.00 36.56 301 ASP A CA 1
ATOM 2484 C C . ASP A 1 301 ? 58.296 36.059 -128.660 1.00 36.56 301 ASP A C 1
ATOM 2486 O O . ASP A 1 301 ? 58.405 35.095 -129.411 1.00 36.56 301 ASP A O 1
ATOM 2490 N N . PRO A 1 302 ? 59.154 36.155 -127.588 1.00 51.59 302 PRO A N 1
ATOM 2491 C CA . PRO A 1 302 ? 58.970 36.866 -126.295 1.00 51.59 302 PRO A CA 1
ATOM 2492 C C . PRO A 1 302 ? 60.246 37.413 -125.538 1.00 51.59 302 PRO A C 1
ATOM 2494 O O . PRO A 1 302 ? 61.386 37.132 -125.888 1.00 51.59 302 PRO A O 1
ATOM 2497 N N . ILE A 1 303 ? 59.991 38.064 -124.379 1.00 38.97 303 ILE A N 1
ATOM 2498 C CA . ILE A 1 303 ? 60.694 38.017 -123.054 1.00 38.97 303 ILE A CA 1
ATOM 2499 C C . ILE A 1 303 ? 62.164 38.488 -122.917 1.00 38.97 303 ILE A C 1
ATOM 2501 O O . ILE A 1 303 ? 63.062 37.896 -123.502 1.00 38.97 303 ILE A O 1
ATOM 2505 N N . ARG A 1 304 ? 62.421 39.403 -121.949 1.00 37.03 30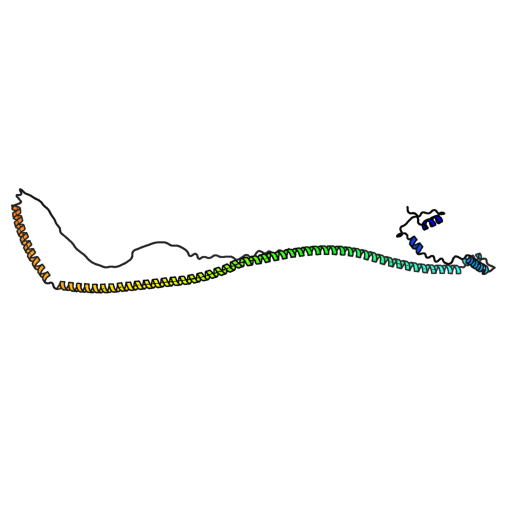4 ARG A N 1
ATOM 2506 C CA . ARG A 1 304 ? 63.267 39.235 -120.717 1.00 37.03 304 ARG A CA 1
ATOM 2507 C C . ARG A 1 304 ? 63.332 40.573 -119.938 1.00 37.03 304 ARG A C 1
ATOM 2509 O O . ARG A 1 304 ? 63.411 41.614 -120.574 1.00 37.03 304 ARG A O 1
ATOM 2516 N N . ARG A 1 305 ? 63.272 40.647 -118.598 1.00 37.75 305 ARG A N 1
ATOM 2517 C CA . ARG A 1 305 ? 64.361 40.382 -117.619 1.00 37.75 305 ARG A CA 1
ATOM 2518 C C . ARG A 1 305 ? 63.846 40.595 -116.181 1.00 37.75 305 ARG A C 1
ATOM 2520 O O . ARG A 1 305 ? 63.050 41.500 -115.980 1.00 37.75 305 ARG A O 1
ATOM 2527 N N . GLU A 1 306 ? 64.132 39.660 -115.263 1.00 35.59 306 GLU A N 1
ATOM 2528 C CA . GLU A 1 306 ? 65.123 39.736 -114.141 1.00 35.59 306 GLU A CA 1
ATOM 2529 C C . GLU A 1 306 ? 64.535 40.434 -112.892 1.00 35.59 306 GLU A C 1
ATOM 2531 O O . GLU A 1 306 ? 63.653 41.263 -113.026 1.00 35.59 306 GLU A O 1
ATOM 2536 N N . SER A 1 307 ? 64.880 40.149 -111.632 1.00 35.97 307 SER A N 1
ATOM 2537 C CA . SER A 1 307 ? 66.055 39.541 -110.982 1.00 35.97 307 SER A CA 1
ATOM 2538 C C . SER A 1 307 ? 65.616 39.056 -109.571 1.00 35.97 307 SER A C 1
ATOM 2540 O O . SER A 1 307 ? 64.699 39.641 -109.005 1.00 35.97 307 SER A O 1
ATOM 2542 N N . SER A 1 308 ? 66.060 37.902 -109.057 1.00 35.06 308 SER A N 1
ATOM 2543 C CA . SER A 1 308 ? 67.194 37.691 -108.122 1.00 35.06 308 SER A CA 1
ATOM 2544 C C . SER A 1 308 ? 67.014 38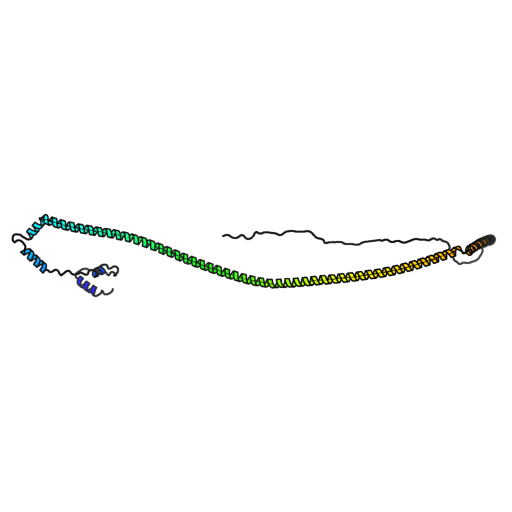.198 -106.670 1.00 35.06 308 SER A C 1
ATOM 2546 O O . SER A 1 308 ? 66.975 39.402 -106.444 1.00 35.06 308 SER A O 1
ATOM 2548 N N . MET A 1 309 ? 66.987 37.268 -105.700 1.00 35.12 309 MET A N 1
ATOM 2549 C CA . MET A 1 309 ? 67.941 37.105 -104.574 1.00 35.12 309 MET A CA 1
ATOM 2550 C C . MET A 1 309 ? 67.303 36.392 -103.359 1.00 35.12 309 MET A C 1
ATOM 2552 O O . MET A 1 309 ? 66.252 36.771 -102.857 1.00 35.12 309 MET A O 1
ATOM 2556 N N . GLU A 1 310 ? 68.005 35.365 -102.888 1.00 40.16 310 GLU A N 1
ATOM 2557 C CA . GLU A 1 310 ? 67.908 34.633 -101.605 1.00 40.16 310 GLU A CA 1
ATOM 2558 C C . GLU A 1 310 ? 69.053 35.170 -100.669 1.00 40.16 310 GLU A C 1
ATOM 2560 O O . GLU A 1 310 ? 69.763 36.061 -101.150 1.00 40.16 310 GLU A O 1
ATOM 2565 N N . PRO A 1 311 ? 69.413 34.668 -99.444 1.00 64.00 311 PRO A N 1
ATOM 2566 C CA . PRO A 1 311 ? 68.840 33.619 -98.560 1.00 64.00 311 PRO A CA 1
ATOM 2567 C C . PRO A 1 311 ? 69.005 33.804 -96.994 1.00 64.00 311 PRO A C 1
ATOM 2569 O O . PRO A 1 311 ? 69.602 34.762 -96.512 1.00 64.00 311 PRO A O 1
ATOM 2572 N N . LYS A 1 312 ? 68.597 32.754 -96.231 1.00 39.50 312 LYS A N 1
ATOM 2573 C CA . LYS A 1 312 ? 68.994 32.261 -94.861 1.00 39.50 312 LYS A CA 1
ATOM 2574 C C . LYS A 1 312 ? 68.413 32.880 -93.558 1.00 39.50 312 LYS A C 1
ATOM 2576 O O . LYS A 1 312 ? 68.758 34.004 -93.218 1.00 39.50 312 LYS A O 1
ATOM 2581 N N . LYS A 1 313 ? 67.764 32.044 -92.709 1.00 37.69 313 LYS A N 1
ATOM 2582 C CA . LYS A 1 313 ? 68.246 31.472 -91.404 1.00 37.69 313 LYS A CA 1
ATOM 2583 C C . LYS A 1 313 ? 67.115 30.849 -90.533 1.00 37.69 313 LYS A C 1
ATOM 2585 O O . LYS A 1 313 ? 65.983 31.296 -90.616 1.00 37.69 313 LYS A O 1
ATOM 2590 N N . GLU A 1 314 ? 67.494 29.809 -89.763 1.00 35.12 314 GLU A N 1
ATOM 2591 C CA . GLU A 1 314 ? 67.081 29.340 -88.401 1.00 35.12 314 GLU A CA 1
ATOM 2592 C C . GLU A 1 314 ? 65.742 29.873 -87.815 1.00 35.12 314 GLU A C 1
ATOM 2594 O O . GLU A 1 314 ? 65.498 31.067 -87.836 1.00 35.12 314 GLU A O 1
ATOM 2599 N N . GLY A 1 315 ? 64.800 29.097 -87.260 1.00 38.47 315 GLY A N 1
ATOM 2600 C CA . GLY A 1 315 ? 64.933 28.032 -86.260 1.00 38.47 315 GLY A CA 1
ATOM 2601 C C . GLY A 1 315 ? 64.774 28.587 -84.831 1.00 38.47 315 GLY A C 1
ATOM 2602 O O . GLY A 1 315 ? 65.781 28.992 -84.267 1.00 38.47 315 GLY A O 1
ATOM 2603 N N . ASN A 1 316 ? 63.549 28.629 -84.272 1.00 35.94 316 ASN A N 1
ATOM 2604 C CA . ASN A 1 316 ? 63.235 28.290 -82.866 1.00 35.94 316 ASN A CA 1
ATOM 2605 C C . ASN A 1 316 ? 61.750 28.464 -82.486 1.00 35.94 316 ASN A C 1
ATOM 2607 O O . ASN A 1 316 ? 61.015 29.263 -83.061 1.00 35.94 316 ASN A O 1
ATOM 2611 N N . GLU A 1 317 ? 61.381 27.648 -81.501 1.00 40.00 317 GLU A N 1
ATOM 2612 C CA . GLU A 1 317 ? 60.122 27.483 -80.773 1.00 40.00 317 GLU A CA 1
ATOM 2613 C C . GLU A 1 317 ? 59.636 28.752 -80.046 1.00 40.00 317 GLU A C 1
ATOM 2615 O O . GLU A 1 317 ? 60.447 29.546 -79.582 1.00 40.00 317 GLU A O 1
ATOM 2620 N N . GLU A 1 318 ? 58.315 28.927 -79.920 1.00 37.34 318 GLU A N 1
ATOM 2621 C CA . GLU A 1 318 ? 57.571 28.827 -78.645 1.00 37.34 318 GLU A CA 1
ATOM 2622 C C . GLU A 1 318 ? 56.118 29.336 -78.788 1.00 37.34 318 GLU A C 1
ATOM 2624 O O . GLU A 1 318 ? 55.830 30.430 -79.268 1.00 37.34 318 GLU A O 1
ATOM 2629 N N . GLU A 1 319 ? 55.211 28.450 -78.374 1.00 41.75 319 GLU A N 1
ATOM 2630 C CA . GLU A 1 319 ? 53.950 28.664 -77.655 1.00 41.75 319 GLU A CA 1
ATOM 2631 C C . GLU A 1 319 ? 53.015 29.837 -78.023 1.00 41.75 319 GLU A C 1
ATOM 2633 O O . GLU A 1 319 ? 53.187 30.999 -77.653 1.00 41.75 319 GLU A O 1
ATOM 2638 N N . ARG A 1 320 ? 51.858 29.469 -78.591 1.00 35.81 320 ARG A N 1
ATOM 2639 C CA . ARG A 1 320 ? 50.610 30.231 -78.469 1.00 35.81 320 ARG A CA 1
ATOM 2640 C C . ARG A 1 320 ? 49.457 29.333 -78.021 1.00 35.81 320 ARG A C 1
ATOM 2642 O O . ARG A 1 320 ? 49.042 28.455 -78.766 1.00 35.81 320 ARG A O 1
ATOM 2649 N N . SER A 1 321 ? 48.854 29.755 -76.905 1.00 40.22 321 SER A N 1
ATOM 2650 C CA . SER A 1 321 ? 47.401 29.926 -76.703 1.00 40.22 321 SER A CA 1
ATOM 2651 C C . SER A 1 321 ? 46.507 28.678 -76.618 1.00 40.22 321 SER A C 1
ATOM 2653 O O . SER A 1 321 ? 46.702 27.724 -77.347 1.00 40.22 321 SER A O 1
ATOM 2655 N N . LEU A 1 322 ? 45.416 28.615 -75.855 1.00 37.62 322 LEU A N 1
ATOM 2656 C CA . LEU A 1 322 ? 44.741 29.473 -74.873 1.00 37.62 322 LEU A CA 1
ATOM 2657 C C . LEU A 1 322 ? 43.528 28.636 -74.389 1.00 37.62 322 LEU A C 1
ATOM 2659 O O . LEU A 1 322 ? 42.932 27.932 -75.196 1.00 37.62 322 LEU A O 1
ATOM 2663 N N . LEU A 1 323 ? 43.108 28.840 -73.132 1.00 35.03 323 LEU A N 1
ATOM 2664 C CA . LEU A 1 323 ? 41.724 28.719 -72.621 1.00 35.03 323 LEU A CA 1
ATOM 2665 C C . LEU A 1 323 ? 41.061 27.323 -72.559 1.00 35.03 323 LEU A C 1
ATOM 2667 O O . LEU A 1 323 ? 40.836 26.665 -73.564 1.00 35.03 323 LEU A O 1
ATOM 2671 N N . SER A 1 324 ? 40.500 26.975 -71.391 1.00 35.38 324 SER A N 1
ATOM 2672 C CA . SER A 1 324 ? 39.071 27.250 -71.134 1.00 35.38 324 SER A CA 1
ATOM 2673 C C . SER A 1 324 ? 38.476 26.441 -69.958 1.00 35.38 324 SER A C 1
ATOM 2675 O O . SER A 1 324 ? 38.275 25.235 -70.030 1.00 35.38 324 SER A O 1
ATOM 2677 N N . THR A 1 325 ? 38.039 27.193 -68.941 1.00 38.38 325 THR A N 1
ATOM 2678 C CA . THR A 1 325 ? 36.802 27.037 -68.140 1.00 38.38 325 THR A CA 1
ATOM 2679 C C . THR A 1 325 ? 36.646 26.042 -66.971 1.00 38.38 325 THR A C 1
ATOM 2681 O O . THR A 1 325 ? 36.695 24.829 -67.119 1.00 38.38 325 THR A O 1
ATOM 2684 N N . ARG A 1 326 ? 36.171 26.666 -65.871 1.00 34.31 326 ARG A N 1
ATOM 2685 C CA . ARG A 1 326 ? 35.092 26.277 -64.927 1.00 34.31 326 ARG A CA 1
ATOM 2686 C C . ARG A 1 326 ? 35.443 25.564 -63.604 1.00 34.31 326 ARG A C 1
ATOM 2688 O O . ARG A 1 326 ? 35.526 24.348 -63.512 1.00 34.31 326 ARG A O 1
ATOM 2695 N N . SER A 1 327 ? 35.462 26.388 -62.547 1.00 40.34 327 SER A N 1
ATOM 2696 C CA . SER A 1 327 ? 34.981 26.152 -61.162 1.00 40.34 327 SER A CA 1
ATOM 2697 C C . SER A 1 327 ? 33.559 25.521 -61.100 1.00 40.34 327 SER A C 1
ATOM 2699 O O . SER A 1 327 ? 32.928 25.465 -62.158 1.00 40.34 327 SER A O 1
ATOM 2701 N N . PRO A 1 328 ? 32.935 25.201 -59.926 1.00 52.97 328 PRO A N 1
ATOM 2702 C CA . PRO A 1 328 ? 33.345 25.441 -58.524 1.00 52.97 328 PRO A CA 1
ATOM 2703 C C . PRO A 1 328 ? 33.005 24.317 -57.490 1.00 52.97 328 PRO A C 1
ATOM 2705 O O . PRO A 1 328 ? 32.323 23.342 -57.776 1.00 52.97 328 PRO A O 1
ATOM 2708 N N . ALA A 1 329 ? 33.366 24.591 -56.225 1.00 35.50 329 ALA A N 1
ATOM 2709 C CA . ALA A 1 329 ? 32.650 24.230 -54.985 1.00 35.50 329 ALA A CA 1
ATOM 2710 C C . ALA A 1 329 ? 32.842 22.835 -54.347 1.00 35.50 329 ALA A C 1
ATOM 2712 O O . ALA A 1 329 ? 32.248 21.849 -54.764 1.00 35.50 329 ALA A O 1
ATOM 2713 N N . ARG A 1 330 ? 33.487 22.811 -53.169 1.00 39.06 330 ARG A N 1
ATOM 2714 C CA . ARG A 1 330 ? 32.850 22.567 -51.848 1.00 39.06 330 ARG A CA 1
ATOM 2715 C C . ARG A 1 330 ? 33.922 22.311 -50.785 1.00 39.06 330 ARG A C 1
ATOM 2717 O O . ARG A 1 330 ? 34.408 21.199 -50.648 1.00 39.06 330 ARG A O 1
ATOM 2724 N N . LEU A 1 331 ? 34.180 23.305 -49.944 1.00 43.66 331 LEU A N 1
ATOM 2725 C CA . LEU A 1 331 ? 34.611 23.070 -48.568 1.00 43.66 331 LEU A CA 1
ATOM 2726 C C . LEU A 1 331 ? 33.728 23.939 -47.674 1.00 43.66 331 LEU A C 1
ATOM 2728 O O . LEU A 1 331 ? 33.948 25.135 -47.518 1.00 43.66 331 LEU A O 1
ATOM 2732 N N . ARG A 1 332 ? 32.659 23.330 -47.147 1.00 40.03 332 ARG A N 1
ATOM 2733 C CA . ARG A 1 332 ? 31.968 23.837 -45.961 1.00 40.03 332 ARG A CA 1
ATOM 2734 C C . ARG A 1 332 ? 32.673 23.230 -44.761 1.00 40.03 332 ARG A C 1
ATOM 2736 O O . ARG A 1 332 ? 32.491 22.055 -44.470 1.00 40.03 332 ARG A O 1
ATOM 2743 N N . SER A 1 333 ? 33.432 24.046 -44.056 1.00 57.34 333 SER A N 1
ATOM 2744 C CA . SER A 1 333 ? 33.784 23.808 -42.665 1.00 57.34 333 SER A CA 1
ATOM 2745 C C . SER A 1 333 ? 33.320 25.029 -41.898 1.00 57.34 333 SER A C 1
ATOM 2747 O O . SER A 1 333 ? 34.000 26.047 -41.920 1.00 57.34 333 SER A O 1
ATOM 2749 N N . HIS A 1 334 ? 32.158 24.947 -41.254 1.00 45.59 334 HIS A N 1
ATOM 2750 C CA . HIS A 1 334 ? 31.893 25.758 -40.076 1.00 45.59 334 HIS A CA 1
ATOM 2751 C C . HIS A 1 334 ? 30.819 25.145 -39.168 1.00 45.59 334 HIS A C 1
ATOM 2753 O O . HIS A 1 334 ? 30.042 24.296 -39.611 1.00 45.59 334 HIS A O 1
ATOM 2759 N N . PRO A 1 335 ? 30.866 25.520 -37.879 1.00 65.62 335 PRO A N 1
ATOM 2760 C CA . PRO A 1 335 ? 30.410 24.731 -36.747 1.00 65.62 335 PRO A CA 1
ATOM 2761 C C . PRO A 1 335 ? 29.002 25.139 -36.310 1.00 65.62 335 PRO A C 1
ATOM 2763 O O . PRO A 1 335 ? 28.586 26.270 -36.544 1.00 65.62 335 PRO A O 1
ATOM 2766 N N . SER A 1 336 ? 28.293 24.260 -35.603 1.00 37.91 336 SER A N 1
ATOM 2767 C CA . SER A 1 336 ? 27.279 24.631 -34.602 1.00 37.91 336 SER A CA 1
ATOM 2768 C C . SER A 1 336 ? 26.898 23.376 -33.807 1.00 37.91 336 SER A C 1
ATOM 2770 O O . SER A 1 336 ? 26.628 22.349 -34.412 1.00 37.91 336 SER A O 1
ATOM 2772 N N . ARG A 1 337 ? 27.085 23.302 -32.485 1.00 41.00 337 ARG A N 1
ATOM 2773 C CA . ARG A 1 337 ? 26.491 24.059 -31.360 1.00 41.00 337 ARG A CA 1
ATOM 2774 C C . ARG A 1 337 ? 25.287 23.301 -30.775 1.00 41.00 337 ARG A C 1
ATOM 2776 O O . ARG A 1 337 ? 24.323 23.033 -31.476 1.00 41.00 337 ARG A O 1
ATOM 2783 N N . ALA A 1 338 ? 25.379 23.089 -29.460 1.00 42.47 338 ALA A N 1
ATOM 2784 C CA . ALA A 1 338 ? 24.311 22.887 -28.479 1.00 42.47 338 ALA A CA 1
ATOM 2785 C C . ALA A 1 338 ? 23.454 21.608 -28.545 1.00 42.47 338 ALA A C 1
ATOM 2787 O O . ALA A 1 338 ? 22.664 21.418 -29.464 1.00 42.47 338 ALA A O 1
ATOM 2788 N N . ARG A 1 339 ? 23.496 20.835 -27.447 1.00 40.53 339 ARG A N 1
ATOM 2789 C CA . ARG A 1 339 ? 22.334 20.606 -26.559 1.00 40.53 339 ARG A CA 1
ATOM 2790 C C . ARG A 1 339 ? 22.738 19.828 -25.297 1.00 40.53 339 ARG A C 1
ATOM 2792 O O . ARG A 1 339 ? 22.876 18.613 -25.309 1.00 40.53 339 ARG A O 1
ATOM 2799 N N . GLN A 1 340 ? 22.859 20.559 -24.199 1.00 49.09 340 GLN A N 1
ATOM 2800 C CA . GLN A 1 340 ? 22.296 20.202 -22.892 1.00 49.09 340 GLN A CA 1
ATOM 2801 C C . GLN A 1 340 ? 21.743 21.505 -22.283 1.00 49.09 340 GLN A C 1
ATOM 2803 O O . GLN A 1 340 ? 22.261 22.562 -22.658 1.00 49.09 340 GLN A O 1
ATOM 2808 N N . PRO A 1 341 ? 20.806 21.500 -21.311 1.00 57.09 341 PRO A N 1
ATOM 2809 C CA . PRO A 1 341 ? 19.782 20.519 -20.908 1.00 57.09 341 PRO A CA 1
ATOM 2810 C C . PRO A 1 341 ? 18.359 21.171 -20.924 1.00 57.09 341 PRO A C 1
ATOM 2812 O O . PRO A 1 341 ? 18.212 22.262 -21.475 1.00 57.09 341 PRO A O 1
ATOM 2815 N N . PRO A 1 342 ? 17.297 20.532 -20.380 1.00 41.31 342 PRO A N 1
ATOM 2816 C CA . PRO A 1 342 ? 16.933 20.848 -18.990 1.00 41.31 342 PRO A CA 1
ATOM 2817 C C . PRO A 1 342 ? 16.534 19.631 -18.132 1.00 41.31 342 PRO A C 1
ATOM 2819 O O . PRO A 1 342 ? 15.739 18.789 -18.537 1.00 41.31 342 PRO A O 1
ATOM 2822 N N . LYS A 1 343 ? 17.036 19.604 -16.892 1.00 53.19 343 LYS A N 1
ATOM 2823 C CA . LYS A 1 343 ? 16.437 18.875 -15.765 1.00 53.19 343 LYS A CA 1
ATOM 2824 C C . LYS A 1 343 ? 15.442 19.814 -15.079 1.00 53.19 343 LYS A C 1
ATOM 2826 O O . LYS A 1 343 ? 15.848 20.623 -14.254 1.00 53.19 343 LYS A O 1
ATOM 2831 N N . TRP A 1 344 ? 14.174 19.722 -15.449 1.00 65.06 344 TRP A N 1
ATOM 2832 C CA . TRP A 1 344 ? 13.035 20.108 -14.611 1.00 65.06 344 TRP A CA 1
ATOM 2833 C C . TRP A 1 344 ? 11.794 19.407 -15.159 1.00 65.06 344 TRP A C 1
ATOM 2835 O O . TRP A 1 344 ? 11.114 19.918 -16.037 1.00 65.06 344 TRP A O 1
ATOM 2845 N N . LEU A 1 345 ? 11.571 18.182 -14.683 1.00 41.41 345 LEU A N 1
ATOM 2846 C CA . LEU A 1 345 ? 10.244 17.597 -14.519 1.00 41.41 345 LEU A CA 1
ATOM 2847 C C . LEU A 1 345 ? 10.397 16.346 -13.651 1.00 41.41 345 LEU A C 1
ATOM 2849 O O . LEU A 1 345 ? 10.847 15.306 -14.124 1.00 41.41 345 LEU A O 1
ATOM 2853 N N . LEU A 1 346 ? 10.130 16.509 -12.364 1.00 42.94 346 LEU A N 1
ATOM 2854 C CA . LEU A 1 346 ? 9.460 15.540 -11.501 1.00 42.94 346 LEU A CA 1
ATOM 2855 C C . LEU A 1 346 ? 9.273 16.264 -10.174 1.00 42.94 346 LEU A C 1
ATOM 2857 O O . LEU A 1 346 ? 10.067 16.143 -9.241 1.00 42.94 346 LEU A O 1
ATOM 2861 N N . ASP A 1 347 ? 8.237 17.101 -10.185 1.00 41.38 347 ASP A N 1
ATOM 2862 C CA . ASP A 1 347 ? 7.471 17.410 -8.993 1.00 41.38 347 ASP A CA 1
ATOM 2863 C C . ASP A 1 347 ? 7.114 16.076 -8.337 1.00 41.38 347 ASP A C 1
ATOM 2865 O O . ASP A 1 347 ? 6.461 15.217 -8.932 1.00 41.38 347 ASP A O 1
ATOM 2869 N N . TYR A 1 348 ? 7.648 15.877 -7.139 1.00 42.72 348 TYR A N 1
ATOM 2870 C CA . TYR A 1 348 ? 7.145 14.882 -6.216 1.00 42.72 348 TYR A CA 1
ATOM 2871 C C . TYR A 1 348 ? 5.953 15.526 -5.521 1.00 42.72 348 TYR A C 1
ATOM 2873 O O . TYR A 1 348 ? 6.119 16.463 -4.738 1.00 42.72 348 TYR A O 1
ATOM 2881 N N . ASP A 1 349 ? 4.769 15.017 -5.843 1.00 48.50 349 ASP A N 1
ATOM 2882 C CA . ASP A 1 349 ? 3.559 15.208 -5.061 1.00 48.50 349 ASP A CA 1
ATOM 2883 C C . ASP A 1 349 ? 3.834 14.819 -3.600 1.00 48.50 349 ASP A C 1
ATOM 2885 O O . ASP A 1 349 ? 4.141 13.668 -3.280 1.00 48.50 349 ASP A O 1
ATOM 2889 N N . GLN A 1 350 ? 3.733 15.807 -2.713 1.00 53.50 350 GLN A N 1
ATOM 2890 C CA . GLN A 1 350 ? 3.433 15.614 -1.302 1.00 53.50 350 GLN A CA 1
ATOM 2891 C C . GLN A 1 350 ? 2.002 16.097 -1.079 1.00 53.50 350 GLN A C 1
ATOM 2893 O O . GLN A 1 350 ? 1.756 17.301 -1.019 1.00 53.50 350 GLN A O 1
ATOM 2898 N N . ASN A 1 351 ? 1.083 15.141 -0.973 1.00 52.62 351 ASN A N 1
ATOM 2899 C CA . ASN A 1 351 ? -0.150 15.227 -0.196 1.00 52.62 351 ASN A CA 1
ATOM 2900 C C . ASN A 1 351 ? -0.519 13.830 0.288 1.00 52.62 351 ASN A C 1
ATOM 2902 O O . ASN A 1 351 ? -0.555 12.914 -0.564 1.00 52.62 351 ASN A O 1
#

Sequence (351 aa):
KSKPCARIERWVLRLQSFNYRVKYKNEKSNTPDCLSRLISIKTGKPFDPHAEEYIHNIIFEAKPKALSLSTIEQATKEDGEIQLNDIKQYGEQLQEKEQELEEIENEIRRISSIQQKWSNTKQQLKLRQHELGLLKQREQNIAHHQHELEKGLENIHQQIAATEENLIKLKEQFAEPKNDAAEKKEIVVKLQQEYKAEKGIIAEVQKKRLIAQVHEYKLEVKKLDHDIKNLKHDFKNSKNKEVKAKKVEEDDKNLKNAQALSNTEATDLEKRIRNAQKNFTELLKKKAIVESDKLLVIMHDPIRRESSMEPKKEGNEEERSLLSTRSPARLRSHPSRARQPPKWLLDYDQN

Secondary structure (DSSP, 8-state):
-PPPPHHHHHHHHHTTTS--------GGG-HHHHHHHH------S---HHHHHHHHHHHHHHS-TTS-HHHHHHHHHH-HHHHHHHHHHHHHHHHHHHHHHHHHHHHHHHHHHHHHHHHHHHHHHHHHHHHHHHHHHHHHHHHHHHHHHHHHHHHHHHHHHHHHHHHHHHHHHHHHHHHHHHHHHHHHHHHHHHHHHHHHHHHHHHHHHHHHHHHHHHHHHHHHHHHHHHHHHHHHHHHHHHHHHHHHSSS-HHHHHHHHHHHHHHHHHHHHHHHHHHHHHHHHHTTTT--------------------------------------------------------------

Foldseek 3Di:
DDDDPPVVVVVCVVCVVDDDDDDDDDPVPCVVVVVVVVPPPPPDPPDDPVVVVVVVVVVVVVDDPPDDPVRVVVVCVVDPVNVVVVVVVVVVVVVVVVVVVVVVVVVVVVVVVVVVVVVVVVVVVVVVVVVVVVVVVVVVVVVVVVVVVVVVVVVVVVVVVVVVVVVVVVVVVVVVVVVVVVVVVVVVVVVVVVVVVVVVVVVVVVVVVVVVVVVVVVVVVVVVVVVVVVVVVVVVVVVVVVVVVVVVVPPCPVVVVVVVVVVVVVVVVVVVVVVVVVVVVVVCVVVVVDDDDDDDDDDDDDDDDDDDDDDDDDDDDDDDDDDDDDDDDDDDDDDDDDDDDDPDDDDDDDD

Organism: Ignelater luminosus (NCBI:txid2038154)